Protein AF-A0A139XJH0-F1 (afdb_monomer_lite)

Organism: NCBI:txid1074872

Radius of gyration: 31.16 Å; chains: 1; bounding box: 93×57×101 Å

InterPro domains:
  IPR007226 SRS domain [PF04092] (68-219)
  IPR028352 Protozoan surface antigen, SAG1 family [PR01801] (88-103)
  IPR028352 Protozoan surface antigen, SAG1 family [PR01801] (180-198)
  IPR028352 Protozoan surface antigen, SAG1 family [PR01801] (213-229)
  IPR028352 Protozoan surface antigen, SAG1 family [PR01801] (230-249)
  IPR028352 Protozoan surface antigen, SAG1 family [PR01801] (252-259)
  IPR036755 SRS domain superfamily [G3DSA:2.60.40.1320] (57-222)
  IPR036755 SRS domain superfamily [G3DSA:2.60.40.1320] (223-259)
  IPR036755 SRS domain superfamily [SSF74877] (63-221)
  IPR036755 SRS domain superfamily [SSF74877] (224-259)

pLDDT: mean 74.7, std 23.13, range [34.69, 98.38]

Structure (mmCIF, N/CA/C/O backbone):
data_AF-A0A139XJH0-F1
#
_entry.id   AF-A0A139XJH0-F1
#
loop_
_atom_site.group_PDB
_atom_site.id
_atom_site.type_symbol
_atom_site.label_atom_id
_atom_site.label_alt_id
_atom_site.label_comp_id
_atom_site.label_asym_id
_atom_site.label_entity_id
_atom_site.label_seq_id
_atom_site.pdbx_PDB_ins_code
_atom_site.Cartn_x
_atom_site.Cartn_y
_atom_site.Cartn_z
_atom_site.occupancy
_atom_site.B_iso_or_equiv
_atom_site.auth_seq_id
_atom_site.auth_comp_id
_atom_site.auth_asym_id
_atom_site.auth_atom_id
_atom_site.pdbx_PDB_model_num
ATOM 1 N N . MET A 1 1 ? 23.464 -39.111 72.153 1.00 36.72 1 MET A N 1
ATOM 2 C CA . MET A 1 1 ? 24.826 -38.941 72.721 1.00 36.72 1 MET A CA 1
ATOM 3 C C .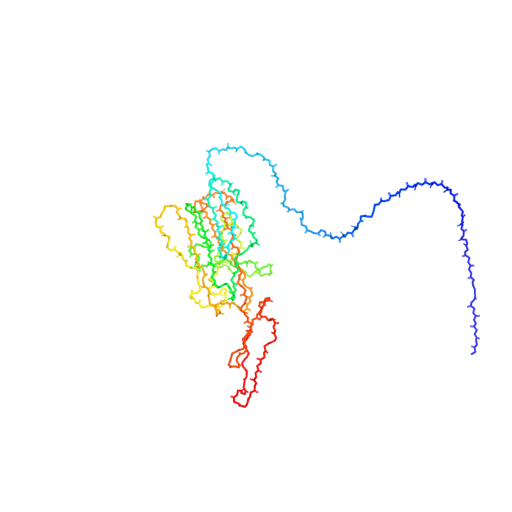 MET A 1 1 ? 25.852 -39.034 71.595 1.00 36.72 1 MET A C 1
ATOM 5 O O . MET A 1 1 ? 25.500 -39.499 70.520 1.00 36.72 1 MET A O 1
ATOM 9 N N . ALA A 1 2 ? 27.066 -38.520 71.798 1.00 37.12 2 ALA A N 1
ATOM 10 C CA . ALA A 1 2 ? 28.036 -38.258 70.728 1.00 37.12 2 ALA A CA 1
ATOM 11 C C . ALA A 1 2 ? 28.785 -39.501 70.207 1.00 37.12 2 ALA A C 1
ATOM 13 O O . ALA A 1 2 ? 29.025 -40.432 70.974 1.00 37.12 2 ALA A O 1
ATOM 14 N N . ARG A 1 3 ? 29.342 -39.408 68.985 1.00 42.09 3 ARG A N 1
ATOM 15 C CA . ARG A 1 3 ? 30.812 -39.371 68.809 1.00 42.09 3 ARG A CA 1
ATOM 16 C C . ARG A 1 3 ? 31.267 -38.899 67.422 1.00 42.09 3 ARG A C 1
ATOM 18 O O . ARG A 1 3 ? 30.561 -39.032 66.433 1.00 42.09 3 ARG A O 1
ATOM 25 N N . THR A 1 4 ? 32.469 -38.324 67.403 1.00 45.25 4 THR A N 1
ATOM 26 C CA . THR A 1 4 ? 33.116 -37.638 66.274 1.00 45.25 4 THR A CA 1
ATOM 27 C C . THR A 1 4 ? 34.427 -38.338 65.904 1.00 45.25 4 THR A C 1
ATOM 29 O O . THR A 1 4 ? 35.186 -38.694 66.803 1.00 45.25 4 THR A O 1
ATOM 32 N N . GLN A 1 5 ? 34.757 -38.419 64.613 1.00 42.12 5 GLN A N 1
ATOM 33 C CA . GLN A 1 5 ? 36.086 -38.726 64.042 1.00 42.12 5 GLN A CA 1
ATOM 34 C C . GLN A 1 5 ? 36.173 -37.915 62.718 1.00 42.12 5 GLN A C 1
ATOM 36 O O . GLN A 1 5 ? 35.196 -37.933 61.980 1.00 42.12 5 GLN A O 1
ATOM 41 N N . LYS A 1 6 ? 37.151 -37.052 62.354 1.00 39.72 6 LYS A N 1
ATOM 42 C CA . LYS A 1 6 ? 38.635 -36.983 62.516 1.00 39.72 6 LYS A CA 1
ATOM 43 C C . LYS A 1 6 ? 39.325 -38.278 62.049 1.00 39.72 6 LYS A C 1
ATOM 45 O O . LYS A 1 6 ? 38.969 -39.326 62.550 1.00 39.72 6 LYS A O 1
ATOM 50 N N . MET A 1 7 ? 40.358 -38.312 61.193 1.00 39.25 7 MET A N 1
ATOM 51 C CA . MET A 1 7 ? 41.324 -37.304 60.686 1.00 39.25 7 MET A CA 1
ATOM 52 C C . MET A 1 7 ? 41.988 -37.862 59.373 1.00 39.25 7 MET A C 1
ATOM 54 O O . MET A 1 7 ? 41.696 -38.998 59.028 1.00 39.25 7 MET A O 1
ATOM 58 N N . ARG A 1 8 ? 42.878 -37.221 58.581 1.00 36.62 8 ARG A N 1
ATOM 59 C CA . ARG A 1 8 ? 43.715 -36.009 58.768 1.00 36.62 8 ARG A CA 1
ATOM 60 C C . ARG A 1 8 ? 43.920 -35.152 57.484 1.00 36.62 8 ARG A C 1
ATOM 62 O O . ARG A 1 8 ? 43.042 -34.359 57.173 1.00 36.62 8 ARG A O 1
ATOM 69 N N . ARG A 1 9 ? 45.099 -35.217 56.838 1.00 49.12 9 ARG A N 1
ATOM 70 C CA . ARG A 1 9 ? 45.621 -34.492 55.644 1.00 49.12 9 ARG A CA 1
ATOM 71 C C . ARG A 1 9 ? 46.927 -35.172 55.182 1.00 49.12 9 ARG A C 1
ATOM 73 O O . ARG A 1 9 ? 47.551 -35.798 56.033 1.00 49.12 9 ARG A O 1
ATOM 80 N N . LEU A 1 10 ? 47.384 -34.905 53.950 1.00 43.38 10 LEU A N 1
ATOM 81 C CA . LEU A 1 10 ? 48.784 -34.763 53.458 1.00 43.38 10 LEU A CA 1
ATOM 82 C C . LEU A 1 10 ? 48.700 -34.327 51.967 1.00 43.38 10 LEU A C 1
ATOM 84 O O . LEU A 1 10 ? 47.771 -34.765 51.302 1.00 43.38 10 LEU A O 1
ATOM 88 N N . GLY A 1 11 ? 49.553 -33.483 51.365 1.00 37.94 11 GLY A N 1
ATOM 89 C CA . GLY A 1 11 ? 50.669 -32.646 51.845 1.00 37.94 11 GLY A CA 1
ATOM 90 C C . GLY A 1 11 ? 51.475 -32.044 50.659 1.00 37.94 11 GLY A C 1
ATOM 91 O O . GLY A 1 11 ? 51.463 -32.630 49.586 1.00 37.94 11 GLY A O 1
ATOM 92 N N . GLY A 1 12 ? 52.186 -30.915 50.856 1.00 36.03 12 GLY A N 1
ATOM 93 C CA . GLY A 1 12 ? 53.097 -30.275 49.864 1.00 36.03 12 GLY A CA 1
ATOM 94 C C . GLY A 1 12 ? 52.393 -29.357 48.842 1.00 36.03 12 GLY A C 1
ATOM 95 O O . GLY A 1 12 ? 51.498 -29.813 48.149 1.00 36.03 12 GLY A O 1
ATOM 96 N N . TRP A 1 13 ? 52.628 -28.043 48.690 1.00 46.19 13 TRP A N 1
ATOM 97 C CA . TRP A 1 13 ? 53.732 -27.106 48.995 1.00 46.19 13 TRP A CA 1
ATOM 98 C C . TRP A 1 13 ? 55.002 -27.254 48.144 1.00 46.19 13 TRP A C 1
ATOM 100 O O . TRP A 1 13 ? 55.857 -28.068 48.465 1.00 46.19 13 TRP A O 1
ATOM 110 N N . PHE A 1 14 ? 55.189 -26.319 47.201 1.00 40.16 14 PHE A N 1
ATOM 111 C CA . PHE A 1 14 ? 56.476 -25.662 46.925 1.00 40.16 14 PHE A CA 1
ATOM 112 C C . PHE A 1 14 ? 56.258 -24.159 46.638 1.00 40.16 14 PHE A C 1
ATOM 114 O O . PHE A 1 14 ? 55.208 -23.748 46.150 1.00 40.16 14 PHE A O 1
ATOM 121 N N . ARG A 1 15 ? 57.239 -23.332 47.019 1.00 42.22 15 ARG A N 1
ATOM 122 C CA . ARG A 1 15 ? 57.295 -21.856 46.904 1.00 42.22 15 ARG A CA 1
ATOM 123 C C . ARG A 1 15 ? 58.652 -21.460 46.294 1.00 42.22 15 ARG A C 1
ATOM 125 O O . ARG A 1 15 ? 59.554 -22.292 46.308 1.00 42.22 15 ARG A O 1
ATOM 132 N N . SER A 1 16 ? 58.829 -20.158 45.992 1.00 42.41 16 SER A N 1
ATOM 133 C CA . SER A 1 16 ? 60.110 -19.462 45.680 1.00 42.41 16 SER A CA 1
ATOM 134 C C . SER A 1 16 ? 60.455 -19.441 44.172 1.00 42.41 16 SER A C 1
ATOM 136 O O . SER A 1 16 ? 60.248 -20.448 43.513 1.00 42.41 16 SER A O 1
ATOM 138 N N . ARG A 1 17 ? 60.969 -18.360 43.551 1.00 39.47 17 ARG A N 1
ATOM 139 C CA . ARG A 1 17 ? 61.400 -17.027 44.049 1.00 39.47 17 ARG A CA 1
ATOM 140 C C . ARG A 1 17 ? 61.316 -15.948 42.944 1.00 39.47 17 ARG A C 1
ATOM 142 O O . ARG A 1 17 ? 61.120 -16.257 41.778 1.00 39.47 17 ARG A O 1
ATOM 149 N N . VAL A 1 18 ? 61.491 -14.687 43.344 1.00 47.09 18 VAL A N 1
ATOM 150 C CA . VAL A 1 18 ? 61.459 -13.463 42.513 1.00 47.09 18 VAL A CA 1
ATOM 151 C C . VAL A 1 18 ? 62.725 -13.284 41.658 1.00 47.09 18 VAL A C 1
ATOM 153 O O . VAL A 1 18 ? 63.823 -13.540 42.148 1.00 47.09 18 VAL A O 1
ATOM 156 N N . SER A 1 19 ? 62.587 -12.685 40.468 1.00 44.94 19 SER A N 1
ATOM 157 C CA . SER A 1 19 ? 63.594 -11.762 39.914 1.00 44.94 19 SER A CA 1
ATOM 158 C C . SER A 1 19 ? 62.915 -10.535 39.288 1.00 44.94 19 SER A C 1
ATOM 160 O O . SER A 1 19 ? 61.746 -10.597 38.910 1.00 44.94 19 SER A O 1
ATOM 162 N N . LYS A 1 20 ? 63.623 -9.401 39.252 1.00 45.88 20 LYS A N 1
ATOM 163 C CA . LYS A 1 20 ? 63.107 -8.087 38.835 1.00 45.88 20 LYS A CA 1
ATOM 164 C C . LYS A 1 20 ? 63.376 -7.830 37.353 1.00 45.88 20 LYS A C 1
ATOM 166 O O . LYS A 1 20 ? 64.498 -8.035 36.906 1.00 45.88 20 LYS A O 1
ATOM 171 N N . LEU A 1 21 ? 62.421 -7.205 36.669 1.00 47.84 21 LEU A N 1
ATOM 172 C CA . LEU A 1 21 ? 62.688 -6.310 35.541 1.00 47.84 21 LEU A CA 1
ATOM 173 C C . LEU A 1 21 ? 61.664 -5.170 35.588 1.00 47.84 21 LEU A C 1
ATOM 175 O O . LEU A 1 21 ? 60.463 -5.412 35.665 1.00 47.84 21 LEU A O 1
ATOM 179 N N . MET A 1 22 ? 62.158 -3.932 35.640 1.00 50.16 22 MET A N 1
ATOM 180 C CA . MET A 1 22 ? 61.333 -2.725 35.601 1.00 50.16 22 MET A CA 1
ATOM 181 C C . MET A 1 22 ? 61.099 -2.350 34.142 1.00 50.16 22 MET A C 1
ATOM 183 O O . MET A 1 22 ? 62.070 -2.124 33.424 1.00 50.16 22 MET A O 1
ATOM 187 N N . THR A 1 23 ? 59.840 -2.188 33.745 1.00 51.78 23 THR A N 1
ATOM 188 C CA . THR A 1 23 ? 59.491 -1.520 32.487 1.00 51.78 23 THR A CA 1
ATOM 189 C C . THR A 1 23 ? 58.384 -0.518 32.774 1.00 51.78 23 THR A C 1
ATOM 191 O O . THR A 1 23 ? 57.285 -0.887 33.182 1.00 51.78 23 THR A O 1
ATOM 194 N N . ILE A 1 24 ? 58.704 0.765 32.617 1.00 53.91 24 ILE A N 1
ATOM 195 C CA . ILE A 1 24 ? 57.767 1.873 32.800 1.00 53.91 24 ILE A CA 1
ATOM 196 C C . ILE A 1 24 ? 57.094 2.124 31.450 1.00 53.91 24 ILE A C 1
ATOM 198 O O . ILE A 1 24 ? 57.752 2.574 30.515 1.00 53.91 24 ILE A O 1
ATOM 202 N N . CYS A 1 25 ? 55.790 1.872 31.358 1.00 44.50 25 CYS A N 1
ATOM 203 C CA . CYS A 1 25 ? 54.968 2.282 30.221 1.00 44.50 25 CYS A CA 1
ATOM 204 C C . CYS A 1 25 ? 53.803 3.130 30.736 1.00 44.50 25 CYS A C 1
ATOM 206 O O . CYS A 1 25 ? 52.909 2.630 31.416 1.00 44.50 25 CYS A O 1
ATOM 208 N N . PHE A 1 26 ? 53.840 4.428 30.436 1.00 43.78 26 PHE A N 1
ATOM 209 C CA . PHE A 1 26 ? 52.746 5.354 30.713 1.00 43.78 26 PHE A CA 1
ATOM 210 C C . PHE A 1 26 ? 51.712 5.348 29.581 1.00 43.78 26 PHE A C 1
ATOM 212 O O . PHE A 1 26 ? 52.074 5.276 28.411 1.00 43.78 26 PHE A O 1
ATOM 219 N N . SER A 1 27 ? 50.458 5.609 29.968 1.00 40.91 27 SER A N 1
ATOM 220 C CA . SER A 1 27 ? 49.340 6.120 29.151 1.00 40.91 27 SER A CA 1
ATOM 221 C C . SER A 1 27 ? 48.736 5.217 28.062 1.00 40.91 27 SER A C 1
ATOM 223 O O . SER A 1 27 ? 49.435 4.582 27.283 1.00 40.91 27 SER A O 1
ATOM 225 N N . GLY A 1 28 ? 47.396 5.221 27.991 1.00 45.16 28 GLY A N 1
ATOM 226 C CA . GLY A 1 28 ? 46.627 4.546 26.938 1.00 45.16 28 GLY A CA 1
ATOM 227 C C . GLY A 1 28 ? 45.314 3.911 27.410 1.00 45.16 28 GLY A C 1
ATOM 228 O O . GLY A 1 28 ? 45.133 2.710 27.239 1.00 45.16 28 GLY A O 1
ATOM 229 N N . VAL A 1 29 ? 44.388 4.681 28.001 1.00 54.06 29 VAL A N 1
ATOM 230 C CA . VAL A 1 29 ? 43.015 4.184 28.222 1.00 54.06 29 VAL A CA 1
ATOM 231 C C . VAL A 1 29 ? 42.229 4.333 26.920 1.00 54.06 29 VAL A C 1
ATOM 233 O O . VAL A 1 29 ? 41.744 5.417 26.608 1.00 54.06 29 VAL A O 1
ATOM 236 N N . ALA A 1 30 ? 42.097 3.239 26.174 1.00 47.50 30 ALA A N 1
ATOM 237 C CA . ALA A 1 30 ? 41.098 3.100 25.120 1.00 47.50 30 ALA A CA 1
ATOM 238 C C . ALA A 1 30 ? 39.940 2.253 25.664 1.00 47.50 30 ALA A C 1
ATOM 240 O O . ALA A 1 30 ? 40.144 1.116 26.096 1.00 47.50 30 ALA A O 1
ATOM 241 N N . LEU A 1 31 ? 38.732 2.818 25.687 1.00 50.97 31 LEU A N 1
ATOM 242 C CA . LEU A 1 31 ? 37.537 2.109 26.137 1.00 50.97 31 LEU A CA 1
ATOM 243 C C . LEU A 1 31 ? 37.152 1.030 25.118 1.00 50.97 31 LEU A C 1
ATOM 245 O O . LEU A 1 31 ? 36.881 1.326 23.957 1.00 50.97 31 LEU A O 1
ATOM 249 N N . PHE A 1 32 ? 37.094 -0.219 25.578 1.00 39.12 32 PHE A N 1
ATOM 250 C CA . PHE A 1 32 ? 36.438 -1.297 24.849 1.00 39.12 32 PHE A CA 1
ATOM 251 C C . PHE A 1 32 ? 34.921 -1.088 24.865 1.00 39.12 32 PHE A C 1
ATOM 253 O O . PHE A 1 32 ? 34.327 -0.993 25.938 1.00 39.12 32 PHE A O 1
ATOM 260 N N . SER A 1 33 ? 34.301 -1.168 23.690 1.00 45.72 33 SER A N 1
ATOM 261 C CA . SER A 1 33 ? 32.895 -1.545 23.545 1.00 45.72 33 SER A CA 1
ATOM 262 C C . SER A 1 33 ? 32.823 -2.688 22.543 1.00 45.72 33 SER A C 1
ATOM 264 O O . SER A 1 33 ? 33.060 -2.496 21.352 1.00 45.72 33 SER A O 1
ATOM 266 N N . ALA A 1 34 ? 32.551 -3.895 23.035 1.00 47.47 34 ALA A N 1
ATOM 267 C CA . ALA A 1 34 ? 32.359 -5.063 22.190 1.00 47.47 34 ALA A CA 1
ATOM 268 C C . ALA A 1 34 ? 30.914 -5.098 21.669 1.00 47.47 34 ALA A C 1
ATOM 270 O O . ALA A 1 34 ? 29.973 -5.144 22.457 1.00 47.47 34 ALA A O 1
ATOM 271 N N . GLY A 1 35 ? 30.754 -5.123 20.348 1.00 41.72 35 GLY A N 1
ATOM 272 C CA . GLY A 1 35 ? 29.511 -5.470 19.661 1.00 41.72 35 GLY A CA 1
ATOM 273 C C . GLY A 1 35 ? 29.843 -6.489 18.578 1.00 41.72 35 GLY A C 1
ATOM 274 O O . GLY A 1 35 ? 30.689 -6.222 17.728 1.00 41.72 35 GLY A O 1
ATOM 275 N N . GLN A 1 36 ? 29.265 -7.688 18.657 1.00 37.94 36 GLN A N 1
ATOM 276 C CA . GLN A 1 36 ? 29.602 -8.780 17.741 1.00 37.94 36 GLN A CA 1
ATOM 277 C C . GLN A 1 36 ? 28.929 -8.614 16.371 1.00 37.94 36 GLN A C 1
ATOM 279 O O . GLN A 1 36 ? 27.851 -8.039 16.248 1.00 37.94 36 GLN A O 1
ATOM 284 N N . ALA A 1 37 ? 29.600 -9.154 15.355 1.00 44.50 37 ALA A N 1
ATOM 285 C CA . ALA A 1 37 ? 29.178 -9.202 13.961 1.00 44.50 37 ALA A CA 1
ATOM 286 C C . ALA A 1 37 ? 27.744 -9.724 13.747 1.00 44.50 37 ALA A C 1
ATOM 288 O O . ALA A 1 37 ? 27.355 -10.685 14.401 1.00 44.50 37 ALA A O 1
ATOM 289 N N . VAL A 1 38 ? 27.042 -9.182 12.741 1.00 39.38 38 VAL A N 1
ATOM 290 C CA . VAL A 1 38 ? 26.852 -9.817 11.411 1.00 39.38 38 VAL A CA 1
ATOM 291 C C . VAL A 1 38 ? 26.491 -8.727 10.388 1.00 39.38 38 VAL A C 1
ATOM 293 O O . VAL A 1 38 ? 25.427 -8.138 10.524 1.00 39.38 38 VAL A O 1
ATOM 296 N N . ALA A 1 39 ? 27.321 -8.501 9.356 1.00 36.44 39 ALA A N 1
ATOM 297 C CA . ALA A 1 39 ? 26.918 -7.960 8.037 1.00 36.44 39 ALA A CA 1
ATOM 298 C C . ALA A 1 39 ? 28.122 -7.841 7.070 1.00 36.44 39 ALA A C 1
ATOM 300 O O . ALA A 1 39 ? 28.435 -6.756 6.590 1.00 36.44 39 ALA A O 1
ATOM 301 N N . GLU A 1 40 ? 28.821 -8.941 6.768 1.00 36.69 40 GLU A N 1
ATOM 302 C CA . GLU A 1 40 ? 29.977 -8.891 5.858 1.00 36.69 40 GLU A CA 1
ATOM 303 C C . GLU A 1 40 ? 29.912 -9.969 4.770 1.00 36.69 40 GLU A C 1
ATOM 305 O O . GLU A 1 40 ? 30.589 -10.993 4.830 1.00 36.69 40 GLU A O 1
ATOM 310 N N . LYS A 1 41 ? 29.062 -9.723 3.759 1.00 37.78 41 LYS A N 1
ATOM 311 C CA . LYS A 1 41 ? 29.305 -10.144 2.366 1.00 37.78 41 LYS A CA 1
ATOM 312 C C . LYS A 1 41 ? 28.334 -9.493 1.373 1.00 37.78 41 LYS A C 1
ATOM 314 O O . LYS A 1 41 ? 27.297 -10.063 1.060 1.00 37.78 41 LYS A O 1
ATOM 319 N N . LEU A 1 42 ? 28.708 -8.321 0.849 1.00 36.94 42 LEU A N 1
ATOM 320 C CA . LEU A 1 42 ? 28.316 -7.831 -0.487 1.00 36.94 42 LEU A CA 1
ATOM 321 C C . LEU A 1 42 ? 29.140 -6.583 -0.875 1.00 36.94 42 LEU A C 1
ATOM 323 O O . LEU A 1 42 ? 28.610 -5.489 -1.050 1.00 36.94 42 LEU A O 1
ATOM 327 N N . ARG A 1 43 ? 30.473 -6.719 -0.974 1.00 44.50 43 ARG A N 1
ATOM 328 C CA . ARG A 1 43 ? 31.327 -5.642 -1.512 1.00 44.50 43 ARG A CA 1
ATOM 329 C C . ARG A 1 43 ? 32.601 -6.141 -2.205 1.00 44.50 43 ARG A C 1
ATOM 331 O O . ARG A 1 43 ? 33.715 -5.870 -1.776 1.00 44.50 43 ARG A O 1
ATOM 338 N N . GLU A 1 44 ? 32.406 -6.826 -3.326 1.00 35.91 44 GLU A N 1
ATOM 339 C CA . GLU A 1 44 ? 33.421 -7.102 -4.352 1.00 35.91 44 GLU A CA 1
ATOM 340 C C . GLU A 1 44 ? 32.776 -6.775 -5.716 1.00 35.91 44 GLU A C 1
ATOM 342 O O . GLU A 1 44 ? 31.646 -7.185 -5.958 1.00 35.91 44 GLU A O 1
ATOM 347 N N . GLY A 1 45 ? 33.383 -6.019 -6.632 1.00 35.16 45 GLY A N 1
ATOM 348 C CA . GLY A 1 45 ? 34.628 -5.258 -6.539 1.00 35.16 45 GLY A CA 1
ATOM 349 C C . GLY A 1 45 ? 34.710 -4.199 -7.648 1.00 35.16 45 GLY A C 1
ATOM 350 O O . GLY A 1 45 ? 34.012 -4.284 -8.657 1.00 35.16 45 GLY A O 1
ATOM 351 N N . ILE A 1 46 ? 35.560 -3.187 -7.461 1.00 46.81 46 ILE A N 1
ATOM 352 C CA . ILE A 1 46 ? 35.818 -2.141 -8.462 1.00 46.81 46 ILE A CA 1
ATOM 353 C C . ILE A 1 46 ? 36.957 -2.613 -9.367 1.00 46.81 46 ILE A C 1
ATOM 355 O O . ILE A 1 46 ? 38.084 -2.738 -8.894 1.00 46.81 46 ILE A O 1
ATOM 359 N N . LEU A 1 47 ? 36.694 -2.830 -10.661 1.00 39.25 47 LEU A N 1
ATOM 360 C CA . LEU A 1 47 ? 37.749 -2.923 -11.677 1.00 39.25 47 LEU A CA 1
ATOM 361 C C . LEU A 1 47 ? 37.223 -2.625 -13.094 1.00 39.25 47 LEU A C 1
ATOM 363 O O . LEU A 1 47 ? 36.443 -3.380 -13.665 1.00 39.25 47 LEU A O 1
ATOM 367 N N . ASN A 1 48 ? 37.681 -1.489 -13.622 1.00 44.19 48 ASN A N 1
ATOM 368 C CA . ASN A 1 48 ? 37.653 -0.988 -15.003 1.00 44.19 48 ASN A CA 1
ATOM 369 C C . ASN A 1 48 ? 36.968 -1.855 -16.082 1.00 44.19 48 ASN A C 1
ATOM 371 O O . ASN A 1 48 ? 37.531 -2.848 -16.546 1.00 44.19 48 ASN A O 1
ATOM 375 N N . ARG A 1 49 ? 35.849 -1.360 -16.631 1.00 37.41 49 ARG A N 1
ATOM 376 C CA . ARG A 1 49 ? 35.315 -1.794 -17.933 1.00 37.41 49 ARG A CA 1
ATOM 377 C C . ARG A 1 49 ? 35.490 -0.681 -18.968 1.00 37.41 49 ARG A C 1
ATOM 379 O O . ARG A 1 49 ? 35.189 0.475 -18.688 1.00 37.41 49 ARG A O 1
ATOM 386 N N . ARG A 1 50 ? 35.995 -1.036 -20.156 1.00 35.34 50 ARG A N 1
ATOM 387 C CA . ARG A 1 50 ? 36.136 -0.116 -21.298 1.00 35.34 50 ARG A CA 1
ATOM 388 C C . ARG A 1 50 ? 34.781 0.454 -21.724 1.00 35.34 50 ARG A C 1
ATOM 390 O O . ARG A 1 50 ? 33.777 -0.254 -21.676 1.00 35.34 50 ARG A O 1
ATOM 397 N N . LEU A 1 51 ? 34.813 1.690 -22.220 1.00 42.19 51 LEU A N 1
ATOM 398 C CA . LEU A 1 51 ? 33.763 2.259 -23.060 1.00 42.19 51 LEU A CA 1
ATOM 3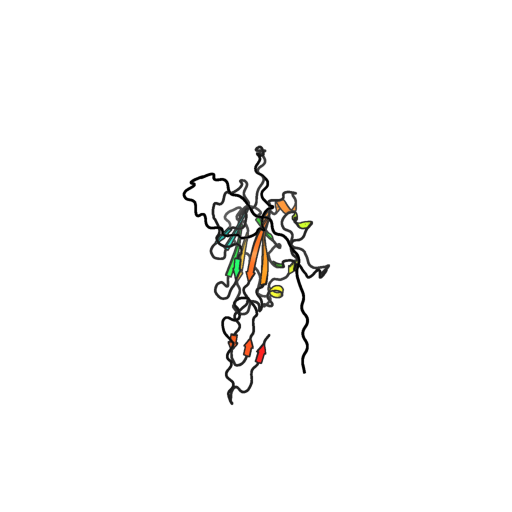99 C C . LEU A 1 51 ? 33.610 1.394 -24.320 1.00 42.19 51 LEU A C 1
ATOM 401 O O . LEU A 1 51 ? 34.521 1.332 -25.140 1.00 42.19 51 LEU A O 1
ATOM 405 N N . GLU A 1 52 ? 32.463 0.735 -24.445 1.00 34.69 52 GLU A N 1
ATOM 406 C CA . GLU A 1 52 ? 31.930 0.251 -25.718 1.00 34.69 52 GLU A CA 1
ATOM 407 C C . GLU A 1 52 ? 30.865 1.268 -26.142 1.00 34.69 52 GLU A C 1
ATOM 409 O O . GLU A 1 52 ? 29.919 1.523 -25.390 1.00 34.69 52 GLU A O 1
ATOM 414 N N . GLU A 1 53 ? 31.028 1.887 -27.312 1.00 38.53 53 GLU A N 1
ATOM 415 C CA . GLU A 1 53 ? 30.096 2.892 -27.834 1.00 38.53 53 GLU A CA 1
ATOM 416 C C . GLU A 1 53 ? 28.798 2.231 -28.323 1.00 38.53 53 GLU A C 1
ATOM 418 O O . GLU A 1 53 ? 28.604 1.926 -29.497 1.00 38.53 53 GLU A O 1
ATOM 423 N N . GLY A 1 54 ? 27.893 2.006 -27.376 1.00 38.72 54 GLY A N 1
ATOM 424 C CA . GLY A 1 54 ? 26.546 1.493 -27.594 1.00 38.72 54 GLY A CA 1
ATOM 425 C C . GLY A 1 54 ? 25.711 1.777 -26.354 1.00 38.72 54 GLY A C 1
ATOM 426 O O . GLY A 1 54 ? 25.596 0.917 -25.482 1.00 38.72 54 GLY A O 1
ATOM 427 N N . GLY A 1 55 ? 25.203 3.013 -26.254 1.00 48.19 55 GLY A N 1
ATOM 428 C CA . GLY A 1 55 ? 24.595 3.584 -25.046 1.00 48.19 55 GLY A CA 1
ATOM 429 C C . GLY A 1 55 ? 23.561 2.663 -24.401 1.00 48.19 55 GLY A C 1
ATOM 430 O O . GLY A 1 55 ? 22.410 2.602 -24.829 1.00 48.19 55 GLY A O 1
ATOM 431 N N . THR A 1 56 ? 23.986 1.934 -23.371 1.00 60.53 56 THR A N 1
ATOM 432 C CA . THR A 1 56 ? 23.126 1.013 -22.630 1.00 60.53 56 THR A CA 1
ATOM 433 C C . THR A 1 56 ? 22.369 1.827 -21.593 1.00 60.53 56 THR A C 1
ATOM 435 O O . THR A 1 56 ? 22.982 2.369 -20.677 1.00 60.53 56 THR A O 1
ATOM 438 N N . LEU A 1 57 ? 21.049 1.936 -21.756 1.00 69.19 57 LEU A N 1
ATOM 439 C CA . LEU A 1 57 ? 20.193 2.587 -20.769 1.00 69.19 57 LEU A CA 1
ATOM 440 C C . LEU A 1 57 ? 20.260 1.818 -19.443 1.00 69.19 57 LEU A C 1
ATOM 442 O O . LEU A 1 57 ? 20.168 0.592 -19.428 1.00 69.19 57 LEU A O 1
ATOM 446 N N . THR A 1 58 ? 20.395 2.543 -18.339 1.00 77.00 58 THR A N 1
ATOM 447 C CA . THR A 1 58 ? 20.389 2.003 -16.975 1.00 77.00 58 THR A CA 1
ATOM 448 C C . THR A 1 58 ? 19.291 2.663 -16.159 1.00 77.00 58 THR A C 1
ATOM 450 O O . THR A 1 58 ? 19.077 3.874 -16.273 1.00 77.00 58 THR A O 1
ATOM 453 N N . MET A 1 59 ? 18.605 1.875 -15.336 1.00 84.25 59 MET A N 1
ATOM 454 C CA . MET A 1 59 ? 17.599 2.365 -14.401 1.00 84.25 59 MET A CA 1
ATOM 455 C C . MET A 1 59 ? 18.256 2.792 -13.083 1.00 84.25 59 MET A C 1
ATOM 457 O O . MET A 1 59 ? 19.143 2.100 -12.582 1.00 84.25 59 MET A O 1
ATOM 461 N N . SER A 1 60 ? 17.821 3.917 -12.514 1.00 84.75 60 SER A N 1
ATOM 462 C CA . SER A 1 60 ? 18.264 4.362 -11.190 1.00 84.75 60 SER A CA 1
ATOM 463 C C . SER A 1 60 ? 17.667 3.518 -10.059 1.00 84.75 60 SER A C 1
ATOM 465 O O . SER A 1 60 ? 16.596 2.923 -10.198 1.00 84.75 60 SER A O 1
ATOM 467 N N . GLU A 1 61 ? 18.315 3.550 -8.895 1.00 86.44 61 GLU A N 1
ATOM 468 C CA . GLU A 1 61 ? 17.655 3.218 -7.628 1.00 86.44 61 GLU A CA 1
ATOM 469 C C . GLU A 1 61 ? 16.528 4.229 -7.327 1.00 86.44 61 GLU A C 1
ATOM 471 O O . GLU A 1 61 ? 16.595 5.377 -7.795 1.00 86.44 61 GLU A O 1
ATOM 476 N N . PRO A 1 62 ? 15.483 3.830 -6.574 1.00 90.31 62 PRO A N 1
ATOM 477 C CA . PRO A 1 62 ? 14.363 4.708 -6.255 1.00 90.31 62 PRO A CA 1
ATOM 478 C C . PRO A 1 62 ? 14.815 5.886 -5.392 1.00 90.31 62 PRO A C 1
ATOM 480 O O . PRO A 1 62 ? 15.442 5.708 -4.350 1.00 90.31 62 PRO A O 1
ATOM 483 N N . GLN A 1 63 ? 14.472 7.095 -5.823 1.00 93.12 63 GLN A N 1
ATOM 484 C CA . GLN A 1 63 ? 14.687 8.320 -5.059 1.00 93.12 63 GLN A CA 1
ATOM 485 C C . GLN A 1 63 ? 13.375 8.699 -4.377 1.00 93.12 63 GLN A C 1
ATOM 487 O O . GLN A 1 63 ? 12.380 8.902 -5.071 1.00 93.12 63 GLN A O 1
ATOM 492 N N . PHE A 1 64 ? 13.358 8.785 -3.045 1.00 93.00 64 PHE A N 1
ATOM 493 C CA . PHE A 1 64 ? 12.165 9.178 -2.291 1.00 93.00 64 PHE A CA 1
ATOM 494 C C . PHE A 1 64 ? 12.274 10.631 -1.824 1.00 93.00 64 PHE A C 1
ATOM 496 O O . PHE A 1 64 ? 13.260 10.999 -1.178 1.00 93.00 64 PHE A O 1
ATOM 503 N N . ASP A 1 65 ? 11.244 11.427 -2.102 1.00 92.75 65 ASP A N 1
ATOM 504 C CA . ASP A 1 65 ? 11.049 12.769 -1.548 1.00 92.75 65 ASP A CA 1
ATOM 505 C C . ASP A 1 65 ? 9.554 13.027 -1.314 1.00 92.75 65 ASP A C 1
ATOM 507 O O . ASP A 1 65 ? 8.744 12.788 -2.202 1.00 92.75 65 ASP A O 1
ATOM 511 N N . ASN A 1 66 ? 9.178 13.492 -0.119 1.00 90.31 66 ASN A N 1
ATOM 512 C CA . ASN A 1 66 ? 7.822 13.963 0.222 1.00 90.31 66 ASN A CA 1
ATOM 513 C C . ASN A 1 66 ? 6.637 13.102 -0.295 1.00 90.31 66 ASN A C 1
ATOM 515 O O . ASN A 1 66 ? 5.641 13.632 -0.782 1.00 90.31 66 ASN A O 1
ATOM 519 N N . GLY A 1 67 ? 6.727 11.770 -0.189 1.00 93.38 67 GLY A N 1
ATOM 520 C CA . GLY A 1 67 ? 5.672 10.846 -0.645 1.00 93.38 67 GLY A CA 1
ATOM 521 C C . GLY A 1 67 ? 5.697 10.520 -2.147 1.00 93.38 67 GLY A C 1
ATOM 522 O O . GLY A 1 67 ? 4.817 9.813 -2.637 1.00 93.38 67 GLY A O 1
ATOM 523 N N . VAL A 1 68 ? 6.711 10.981 -2.877 1.00 95.69 68 VAL A N 1
ATOM 524 C CA . VAL A 1 68 ? 6.991 10.646 -4.279 1.00 95.69 68 VAL A CA 1
ATOM 525 C C . VAL A 1 68 ? 8.192 9.703 -4.346 1.00 95.69 68 VAL A C 1
ATOM 527 O O . VAL A 1 68 ? 9.199 9.926 -3.674 1.00 95.69 68 VAL A O 1
ATOM 530 N N . ALA A 1 69 ? 8.099 8.654 -5.164 1.00 96.19 69 ALA A N 1
ATOM 531 C CA . ALA A 1 69 ? 9.214 7.780 -5.516 1.00 96.19 69 ALA A CA 1
ATOM 532 C C . ALA A 1 69 ? 9.526 7.901 -7.012 1.00 96.19 69 ALA A C 1
ATOM 534 O O . ALA A 1 69 ? 8.699 7.541 -7.854 1.00 96.19 69 ALA A O 1
ATOM 535 N N . THR A 1 70 ? 10.730 8.364 -7.345 1.00 94.38 70 THR A N 1
ATOM 536 C CA . THR A 1 70 ? 11.175 8.561 -8.730 1.00 94.38 70 THR A CA 1
ATOM 537 C C . THR A 1 70 ? 12.223 7.524 -9.129 1.00 94.38 70 THR A C 1
ATOM 539 O O . THR A 1 70 ? 13.248 7.355 -8.467 1.00 94.38 70 THR A O 1
ATOM 542 N N . CYS A 1 71 ? 11.977 6.860 -10.256 1.00 91.88 71 CYS A N 1
ATOM 543 C CA . CYS A 1 71 ? 12.874 5.925 -10.925 1.00 91.88 71 CYS A CA 1
ATOM 544 C C . CYS A 1 71 ? 13.195 6.465 -12.325 1.00 91.88 71 CYS A C 1
ATOM 546 O O . CYS A 1 71 ? 12.281 6.647 -13.131 1.00 91.88 71 CYS A O 1
ATOM 548 N N . SER A 1 72 ? 14.468 6.689 -12.648 1.00 89.94 72 SER A N 1
ATOM 549 C CA . SER A 1 72 ? 14.879 7.327 -13.907 1.00 89.94 72 SER A CA 1
ATOM 550 C C . SER A 1 72 ? 15.663 6.381 -14.810 1.00 89.94 72 SER A C 1
ATOM 552 O O . SER A 1 72 ? 16.652 5.787 -14.384 1.00 89.94 72 SER A O 1
ATOM 554 N N . LEU A 1 73 ? 15.260 6.289 -16.079 1.00 86.56 73 LEU A N 1
ATOM 555 C CA . LEU A 1 73 ? 15.965 5.544 -17.122 1.00 86.56 73 LEU A CA 1
ATOM 556 C C . LEU A 1 73 ? 16.860 6.495 -17.930 1.00 86.56 73 LEU A C 1
ATOM 558 O O . LEU A 1 73 ? 16.363 7.430 -18.555 1.00 86.56 73 LEU A O 1
ATOM 562 N N . SER A 1 74 ? 18.178 6.274 -17.927 1.00 79.88 74 SER A N 1
ATOM 563 C CA . SER A 1 74 ? 19.140 7.180 -18.583 1.00 79.88 74 SER A CA 1
ATOM 564 C C . SER A 1 74 ? 20.332 6.450 -19.213 1.00 79.88 74 SER A C 1
ATOM 566 O O . SER A 1 74 ? 20.684 5.346 -18.809 1.00 79.88 74 SER A O 1
ATOM 568 N N . ALA A 1 75 ? 20.942 7.058 -20.240 1.00 65.94 75 ALA A N 1
ATOM 569 C CA . ALA A 1 75 ? 22.060 6.482 -21.007 1.00 65.94 75 ALA A CA 1
ATOM 570 C C . ALA A 1 75 ? 23.441 6.632 -20.339 1.00 65.94 75 ALA A C 1
ATOM 572 O O . ALA A 1 75 ? 24.429 6.084 -20.826 1.00 65.94 75 ALA A O 1
ATOM 573 N N . ALA A 1 76 ? 23.512 7.386 -19.244 1.00 56.03 76 ALA A N 1
ATOM 574 C CA . ALA A 1 76 ? 24.677 7.498 -18.383 1.00 56.03 76 ALA A CA 1
ATOM 575 C C . ALA A 1 76 ? 24.281 7.027 -16.983 1.00 56.03 76 ALA A C 1
ATOM 577 O O . ALA A 1 76 ? 23.154 7.264 -16.557 1.00 56.03 76 ALA A O 1
ATOM 578 N N . ALA A 1 77 ? 25.208 6.407 -16.253 1.00 47.69 77 ALA A N 1
ATOM 579 C CA . ALA A 1 77 ? 24.995 6.103 -14.845 1.00 47.69 77 ALA A CA 1
ATOM 580 C C . ALA A 1 77 ? 24.871 7.422 -14.067 1.00 47.69 77 ALA A C 1
ATOM 582 O O . ALA A 1 77 ? 25.873 8.081 -13.786 1.00 47.69 77 ALA A O 1
ATOM 583 N N . ALA A 1 78 ? 23.637 7.828 -13.766 1.00 46.56 78 ALA A N 1
ATOM 584 C CA . ALA A 1 78 ? 23.368 9.029 -12.997 1.00 46.56 78 ALA A CA 1
ATOM 585 C C . ALA A 1 78 ? 23.891 8.845 -11.567 1.00 46.56 78 ALA A C 1
ATOM 587 O O . ALA A 1 78 ? 23.302 8.121 -10.764 1.00 46.56 78 ALA A O 1
ATOM 588 N N . THR A 1 79 ? 24.991 9.522 -11.240 1.00 43.59 79 THR A N 1
ATOM 589 C CA . THR A 1 79 ? 25.422 9.739 -9.856 1.00 43.59 79 THR A CA 1
ATOM 590 C C . THR A 1 79 ? 24.490 10.765 -9.215 1.00 43.59 79 THR A C 1
ATOM 592 O O . THR A 1 79 ? 24.845 11.932 -9.050 1.00 43.59 79 THR A O 1
ATOM 595 N N . SER A 1 80 ? 23.263 10.342 -8.913 1.00 47.94 80 SER A N 1
ATOM 596 C CA . SER A 1 80 ? 22.338 11.119 -8.095 1.00 47.94 80 SER A CA 1
ATOM 597 C C . SER A 1 80 ? 22.840 11.101 -6.656 1.00 47.94 80 SER A C 1
ATOM 599 O O . SER A 1 80 ? 22.544 10.180 -5.904 1.00 47.94 80 SER A O 1
ATOM 601 N N . ASP A 1 81 ? 23.580 12.140 -6.273 1.00 41.09 81 ASP A N 1
ATOM 602 C CA . ASP A 1 81 ? 24.084 12.386 -4.909 1.00 41.09 81 ASP A CA 1
ATOM 603 C C . ASP A 1 81 ? 22.954 12.807 -3.930 1.00 41.09 81 ASP A C 1
ATOM 605 O O . ASP A 1 81 ? 23.152 13.549 -2.967 1.00 41.09 81 ASP A O 1
ATOM 609 N N . VAL A 1 82 ? 21.724 12.354 -4.195 1.00 48.09 82 VAL A N 1
ATOM 610 C CA . VAL A 1 82 ? 20.553 12.568 -3.348 1.00 48.09 82 VAL A CA 1
ATOM 611 C C . VAL A 1 82 ? 20.487 11.400 -2.373 1.00 48.09 82 VAL A C 1
ATOM 613 O O . VAL A 1 82 ? 19.885 10.362 -2.636 1.00 48.09 82 VAL A O 1
ATOM 616 N N . GLN A 1 83 ? 21.127 11.580 -1.220 1.00 45.38 83 GLN A N 1
ATOM 617 C CA . GLN A 1 83 ? 21.002 10.681 -0.076 1.00 45.38 83 GLN A CA 1
ATOM 618 C C . GLN A 1 83 ? 19.554 10.730 0.447 1.00 45.38 83 GLN A C 1
ATOM 620 O O . GLN A 1 83 ? 19.246 11.469 1.384 1.00 45.38 83 GLN A O 1
ATOM 625 N N . SER A 1 84 ? 18.647 9.973 -0.174 1.00 56.16 84 SER A N 1
ATOM 626 C CA . SER A 1 84 ? 17.259 9.892 0.279 1.00 56.16 84 SER A CA 1
ATOM 627 C C . SER A 1 84 ? 17.214 9.299 1.689 1.00 56.16 84 SER A C 1
ATOM 629 O O . SER A 1 84 ? 17.770 8.234 1.959 1.00 56.16 84 SER A O 1
ATOM 631 N N . ALA A 1 85 ? 16.574 10.018 2.612 1.00 64.88 85 ALA A N 1
ATOM 632 C CA . ALA A 1 85 ? 16.463 9.604 4.010 1.00 64.88 85 ALA A CA 1
ATOM 633 C C . ALA A 1 85 ? 15.418 8.491 4.225 1.00 64.88 85 ALA A C 1
ATOM 635 O O . ALA A 1 85 ? 15.397 7.868 5.287 1.00 64.88 85 ALA A O 1
ATOM 636 N N . ALA A 1 86 ? 14.555 8.245 3.235 1.00 78.94 86 ALA A N 1
ATOM 637 C CA . ALA A 1 86 ? 13.540 7.200 3.253 1.00 78.94 86 ALA A CA 1
ATOM 638 C C . ALA A 1 86 ? 13.933 6.042 2.323 1.00 78.94 86 ALA A C 1
ATOM 640 O O . ALA A 1 86 ? 14.548 6.244 1.283 1.00 78.94 86 ALA A O 1
ATOM 641 N N . ALA A 1 87 ? 13.551 4.819 2.698 1.00 89.38 87 ALA A N 1
ATOM 642 C CA . ALA A 1 87 ? 13.804 3.598 1.920 1.00 89.38 87 ALA A CA 1
ATOM 643 C C . ALA A 1 87 ? 12.528 3.002 1.285 1.00 89.38 87 ALA A C 1
ATOM 645 O O . ALA A 1 87 ? 12.571 1.929 0.680 1.00 89.38 87 ALA A O 1
ATOM 646 N N . ALA A 1 88 ? 11.383 3.660 1.478 1.00 93.94 88 ALA A N 1
ATOM 647 C CA . ALA A 1 88 ? 10.064 3.224 1.037 1.00 93.94 88 ALA A CA 1
ATOM 648 C C . ALA A 1 88 ? 9.114 4.427 0.937 1.00 93.94 88 ALA A C 1
ATOM 650 O O . ALA A 1 88 ? 9.318 5.443 1.605 1.00 93.94 88 ALA A O 1
ATOM 651 N N . LEU A 1 89 ? 8.038 4.273 0.165 1.00 97.25 89 LEU A N 1
ATOM 652 C CA . LEU A 1 89 ? 6.840 5.097 0.325 1.00 97.25 89 LEU A CA 1
ATOM 653 C C . LEU A 1 89 ? 6.063 4.619 1.554 1.00 97.25 89 LEU A C 1
ATOM 655 O O . LEU A 1 89 ? 5.893 3.412 1.727 1.00 97.25 89 LEU A O 1
ATOM 659 N N . THR A 1 90 ? 5.541 5.545 2.357 1.00 97.19 90 THR A N 1
ATOM 660 C CA . THR A 1 90 ? 4.689 5.220 3.509 1.00 97.19 90 THR A CA 1
ATOM 661 C C . THR A 1 90 ? 3.339 5.904 3.370 1.00 97.19 90 THR A C 1
ATOM 663 O O . THR A 1 90 ? 3.270 7.123 3.253 1.00 97.19 90 THR A O 1
ATOM 666 N N . LEU A 1 91 ? 2.274 5.109 3.411 1.00 98.31 91 LEU A N 1
ATOM 667 C CA . LEU A 1 91 ? 0.895 5.558 3.554 1.00 98.31 91 LEU A CA 1
ATOM 668 C C . LEU A 1 91 ? 0.469 5.366 5.011 1.00 98.31 91 LEU A C 1
ATOM 670 O O . LEU A 1 91 ? 0.676 4.296 5.581 1.00 98.31 91 LEU A O 1
ATOM 674 N N . SER A 1 92 ? -0.123 6.388 5.615 1.00 97.50 92 SER A N 1
ATOM 675 C CA . SER A 1 92 ? -0.612 6.368 6.999 1.00 97.50 92 SER A CA 1
ATOM 676 C C . SER A 1 92 ? -1.781 7.342 7.160 1.00 97.50 92 SER A C 1
ATOM 678 O O . SER A 1 92 ? -2.167 8.016 6.204 1.00 97.50 92 SER A O 1
ATOM 680 N N . LYS A 1 93 ? -2.332 7.465 8.374 1.00 95.94 93 LYS A N 1
ATOM 681 C CA . LYS A 1 93 ? -3.361 8.474 8.677 1.00 95.94 93 LYS A CA 1
ATOM 682 C C . LYS A 1 93 ? -2.907 9.908 8.353 1.00 95.94 93 LYS A C 1
ATOM 684 O O . LYS A 1 93 ? -3.712 10.700 7.877 1.00 95.94 93 LYS A O 1
ATOM 689 N N . ASP A 1 94 ? -1.626 10.214 8.558 1.00 95.75 94 ASP A N 1
ATOM 690 C CA . ASP A 1 94 ? -1.064 11.550 8.323 1.00 95.75 94 ASP A CA 1
ATOM 691 C C . ASP A 1 94 ? -0.608 11.764 6.864 1.00 95.75 94 ASP A C 1
ATOM 693 O O . ASP A 1 94 ? -0.394 12.897 6.436 1.00 95.75 94 ASP A O 1
ATOM 697 N N . MET A 1 95 ? -0.463 10.685 6.083 1.00 96.88 95 MET A N 1
ATOM 698 C CA . MET A 1 95 ? -0.032 10.717 4.682 1.00 96.88 95 MET A CA 1
ATOM 699 C C . MET A 1 95 ? -0.843 9.715 3.855 1.00 96.88 95 MET A C 1
ATOM 701 O O . MET A 1 95 ? -0.441 8.574 3.648 1.00 96.88 95 MET A O 1
ATOM 705 N N . LEU A 1 96 ? -2.009 10.151 3.376 1.00 98.12 96 LEU A N 1
ATOM 706 C CA . LEU A 1 96 ? -2.963 9.309 2.643 1.00 98.12 96 LEU A CA 1
ATOM 707 C C . LEU A 1 96 ? -2.749 9.278 1.118 1.00 98.12 96 LEU A C 1
ATOM 709 O O . LEU A 1 96 ? -3.513 8.622 0.415 1.00 98.12 96 LEU A O 1
ATOM 713 N N . SER A 1 97 ? -1.745 9.974 0.577 1.00 98.06 97 SER A N 1
ATOM 714 C CA . SER A 1 97 ? -1.482 10.007 -0.868 1.00 98.06 97 SER A CA 1
ATOM 715 C C . SER A 1 97 ? 0.008 9.917 -1.173 1.00 98.06 97 SER A C 1
ATOM 717 O O . SER A 1 97 ? 0.806 10.594 -0.530 1.00 98.06 97 SER A O 1
ATOM 719 N N . VAL A 1 98 ? 0.362 9.108 -2.173 1.00 98.12 98 VAL A N 1
ATOM 720 C CA . VAL A 1 98 ? 1.740 8.900 -2.651 1.00 98.12 98 VAL A CA 1
ATOM 721 C C . VAL A 1 98 ? 1.790 8.793 -4.176 1.00 98.12 98 VAL A C 1
ATOM 723 O O . VAL A 1 98 ? 0.778 8.504 -4.824 1.00 98.12 98 VAL A O 1
ATOM 726 N N . GLU A 1 99 ? 2.974 8.991 -4.754 1.00 97.62 99 GLU A N 1
ATOM 727 C CA . GLU A 1 99 ? 3.188 8.955 -6.205 1.00 97.62 99 GLU A CA 1
ATOM 728 C C . GLU A 1 99 ? 4.390 8.096 -6.614 1.00 97.62 99 GLU A C 1
ATOM 730 O O . GLU A 1 99 ? 5.412 8.045 -5.932 1.00 97.62 99 GLU A O 1
ATOM 735 N N . LEU A 1 100 ? 4.267 7.447 -7.771 1.00 96.69 100 LEU A N 1
ATOM 736 C CA . LEU A 1 100 ? 5.337 6.739 -8.467 1.00 96.69 100 LEU A CA 1
ATOM 737 C C . LEU A 1 100 ? 5.615 7.451 -9.792 1.00 96.69 100 LEU A C 1
ATOM 739 O O . LEU A 1 100 ? 4.709 7.604 -10.614 1.00 96.69 100 LEU A O 1
ATOM 743 N N . GLN A 1 101 ? 6.869 7.824 -10.028 1.00 94.81 101 GLN A N 1
ATOM 744 C CA . GLN A 1 101 ? 7.318 8.461 -11.262 1.00 94.81 101 GLN A CA 1
ATOM 745 C C . GLN A 1 101 ? 8.357 7.583 -11.973 1.00 94.81 101 GLN A C 1
ATOM 747 O O . GLN A 1 101 ? 9.502 7.464 -11.540 1.00 94.81 101 GLN A O 1
ATOM 752 N N . CYS A 1 102 ? 7.960 6.993 -13.097 1.00 92.31 102 CYS A N 1
ATOM 753 C CA . CYS A 1 102 ? 8.823 6.251 -14.010 1.00 92.31 102 CYS A CA 1
ATOM 754 C C . CYS A 1 102 ? 9.329 7.199 -15.108 1.00 92.31 102 CYS A C 1
ATOM 756 O O . CYS A 1 102 ? 8.707 7.322 -16.159 1.00 92.31 102 CYS A O 1
ATOM 758 N N . SER A 1 103 ? 10.443 7.892 -14.872 1.00 89.81 103 SER A N 1
ATOM 759 C CA . SER A 1 103 ? 11.002 8.910 -15.776 1.00 89.81 103 SER A CA 1
ATOM 760 C C . SER A 1 103 ? 11.852 8.316 -16.906 1.00 89.81 103 SER A C 1
ATOM 762 O O . SER A 1 103 ? 12.571 7.333 -16.707 1.00 89.81 103 SER A O 1
ATOM 764 N N . GLY A 1 104 ? 11.832 8.965 -18.074 1.00 84.00 104 GLY A N 1
ATOM 765 C CA . GLY A 1 104 ? 12.606 8.591 -19.265 1.00 84.00 104 GLY A CA 1
ATOM 766 C C . GLY A 1 104 ? 11.805 7.812 -20.316 1.00 84.00 104 GLY A C 1
ATOM 767 O O . GLY A 1 104 ? 10.815 7.143 -20.008 1.00 84.00 104 GLY A O 1
ATOM 768 N N . ALA A 1 105 ? 12.257 7.895 -21.571 1.00 8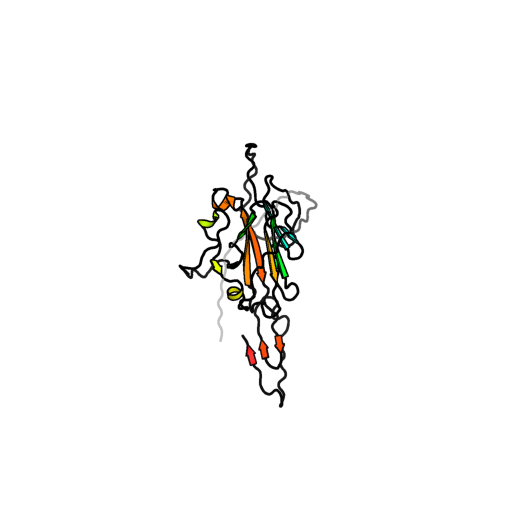2.12 105 ALA A N 1
ATOM 769 C CA . ALA A 1 105 ? 11.583 7.302 -22.723 1.00 82.12 105 ALA A CA 1
ATOM 770 C C . ALA A 1 105 ? 11.358 5.789 -22.546 1.00 82.12 105 ALA A C 1
ATOM 772 O O . ALA A 1 105 ? 12.277 5.051 -22.187 1.00 82.12 105 ALA A O 1
ATOM 773 N N . LYS A 1 106 ? 10.137 5.321 -22.839 1.00 80.81 106 LYS A N 1
ATOM 774 C CA . LYS A 1 106 ? 9.702 3.916 -22.682 1.00 80.81 106 LYS A CA 1
ATOM 775 C C . LYS A 1 106 ? 9.850 3.331 -21.265 1.00 80.81 106 LYS A C 1
ATOM 777 O O . LYS A 1 106 ? 9.948 2.112 -21.112 1.00 80.81 106 LYS A O 1
ATOM 782 N N . ASN A 1 107 ? 9.888 4.160 -20.223 1.00 86.56 107 ASN A N 1
ATOM 783 C CA . ASN A 1 107 ? 9.848 3.670 -18.848 1.00 86.56 107 ASN A CA 1
ATOM 784 C C . ASN A 1 107 ? 8.390 3.381 -18.435 1.00 86.56 107 ASN A C 1
ATOM 786 O O . ASN A 1 107 ? 7.537 4.270 -18.493 1.00 86.56 107 ASN A O 1
ATOM 790 N N . ILE A 1 108 ? 8.100 2.135 -18.056 1.00 87.81 108 ILE A N 1
ATOM 791 C CA . ILE A 1 108 ? 6.751 1.628 -17.758 1.00 87.81 108 ILE A CA 1
ATOM 792 C C . ILE A 1 108 ? 6.658 1.089 -16.330 1.00 87.81 108 ILE A C 1
ATOM 794 O O . ILE A 1 108 ? 7.638 0.580 -15.787 1.00 87.81 108 ILE A O 1
ATOM 798 N N . ALA A 1 109 ? 5.473 1.169 -15.725 1.00 92.06 109 ALA A N 1
ATOM 799 C CA . ALA A 1 109 ? 5.245 0.658 -14.376 1.00 92.06 109 ALA A CA 1
ATOM 800 C C . ALA A 1 109 ? 5.168 -0.884 -14.293 1.00 92.06 109 ALA A C 1
ATOM 802 O O . ALA A 1 109 ? 4.838 -1.571 -15.265 1.00 92.06 109 ALA A O 1
ATOM 803 N N . VAL A 1 110 ? 5.463 -1.413 -13.102 1.00 90.69 110 VAL A N 1
ATOM 804 C CA . VAL A 1 110 ? 5.431 -2.839 -12.740 1.00 90.69 110 VAL A CA 1
ATOM 805 C C . VAL A 1 110 ? 4.655 -3.027 -11.420 1.00 90.69 110 VAL A C 1
ATOM 807 O O . VAL A 1 110 ? 5.056 -2.430 -10.416 1.00 90.69 110 VAL A O 1
ATOM 810 N N . PRO A 1 111 ? 3.603 -3.872 -11.358 1.00 91.25 111 PRO A N 1
ATOM 811 C CA . PRO A 1 111 ? 2.961 -4.588 -12.466 1.00 91.25 111 PRO A CA 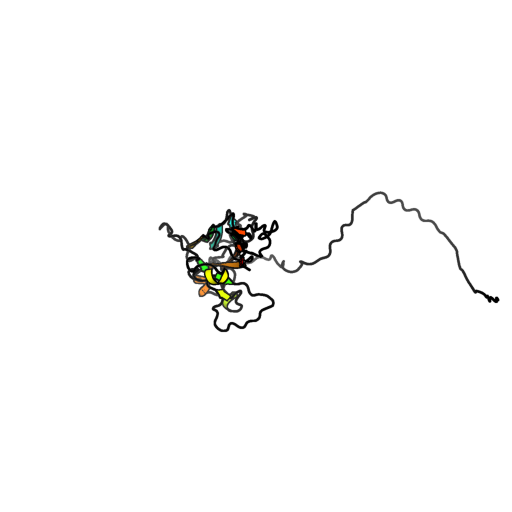1
ATOM 812 C C . PRO A 1 111 ? 2.438 -3.669 -13.571 1.00 91.25 111 PRO A C 1
ATOM 814 O O . PRO A 1 111 ? 2.268 -2.465 -13.372 1.00 91.25 111 PRO A O 1
ATOM 817 N N . LYS A 1 112 ? 2.184 -4.237 -14.754 1.00 87.62 112 LYS A N 1
ATOM 818 C CA . LYS A 1 112 ? 1.716 -3.446 -15.893 1.00 87.62 112 LYS A CA 1
ATOM 819 C C . LYS A 1 112 ? 0.392 -2.755 -15.543 1.00 87.62 112 LYS A C 1
ATOM 821 O O . LYS A 1 112 ? -0.506 -3.372 -14.976 1.00 87.62 112 LYS A O 1
ATOM 826 N N . ASP A 1 113 ? 0.297 -1.472 -15.878 1.00 85.75 113 ASP A N 1
ATOM 827 C CA . ASP A 1 113 ? -0.886 -0.627 -15.685 1.00 85.75 113 ASP A CA 1
ATOM 828 C C . ASP A 1 113 ? -1.367 -0.514 -14.209 1.00 85.75 113 ASP A C 1
ATOM 830 O O . ASP A 1 113 ? -2.486 -0.066 -13.961 1.00 85.75 113 ASP A O 1
ATOM 834 N N . LEU A 1 114 ? -0.541 -0.944 -13.234 1.00 92.31 114 LEU A N 1
ATOM 835 C CA . LEU A 1 114 ? -0.750 -0.923 -11.769 1.00 92.31 114 LEU A CA 1
ATOM 836 C C . LEU A 1 114 ? -2.165 -1.281 -11.268 1.00 92.31 114 LEU A C 1
ATOM 838 O O . LEU A 1 114 ? -2.620 -0.816 -10.220 1.00 92.31 114 LEU A O 1
ATOM 842 N N . THR A 1 115 ? -2.861 -2.155 -11.998 1.00 88.00 115 THR A N 1
ATOM 843 C CA . THR A 1 115 ? -4.153 -2.718 -11.566 1.00 88.00 115 THR A CA 1
ATOM 844 C C . THR A 1 115 ? -3.954 -3.701 -10.405 1.00 88.00 115 THR A C 1
ATOM 846 O O . THR A 1 115 ? -4.765 -3.753 -9.479 1.00 88.00 115 THR A O 1
ATOM 849 N N . ASN A 1 116 ? -2.823 -4.413 -10.418 1.00 93.31 116 ASN A N 1
ATOM 850 C CA . ASN A 1 116 ? -2.302 -5.201 -9.307 1.00 93.31 116 ASN A CA 1
ATOM 851 C C . ASN A 1 116 ? -1.081 -4.517 -8.675 1.00 93.31 116 ASN A C 1
ATOM 853 O O . ASN A 1 116 ? -0.422 -3.676 -9.288 1.00 93.31 116 ASN A O 1
ATOM 857 N N . VAL A 1 117 ? -0.731 -4.961 -7.470 1.00 95.25 117 VAL A N 1
ATOM 858 C CA . VAL A 1 117 ? 0.543 -4.682 -6.795 1.00 95.25 117 VAL A CA 1
ATOM 859 C C . VAL A 1 117 ? 1.253 -5.989 -6.442 1.00 95.25 117 VAL A C 1
ATOM 861 O O . VAL A 1 117 ? 0.646 -7.062 -6.455 1.00 95.25 117 VAL A O 1
ATOM 864 N N . CYS A 1 118 ? 2.538 -5.916 -6.102 1.00 93.94 118 CYS A N 1
ATOM 865 C CA . CYS A 1 118 ? 3.319 -7.086 -5.721 1.00 93.94 118 CYS A CA 1
ATOM 866 C C . CYS A 1 118 ? 3.257 -7.338 -4.217 1.00 93.94 118 CYS A C 1
ATOM 868 O O . CYS A 1 118 ? 3.822 -6.572 -3.432 1.00 93.94 118 CYS A O 1
ATOM 870 N N . LYS A 1 119 ? 2.648 -8.455 -3.810 1.00 92.50 119 LYS A N 1
ATOM 871 C CA . LYS A 1 119 ? 2.765 -8.952 -2.437 1.00 92.50 119 LYS A CA 1
ATOM 872 C C . LYS A 1 119 ? 4.142 -9.614 -2.247 1.00 92.50 119 LYS A C 1
ATOM 874 O O . LYS A 1 119 ? 4.473 -10.529 -3.010 1.00 92.50 119 LYS A O 1
ATOM 879 N N . PRO A 1 120 ? 4.943 -9.218 -1.237 1.00 88.00 120 PRO A N 1
ATOM 880 C CA . PRO A 1 120 ? 6.143 -9.946 -0.842 1.00 88.00 120 PRO A CA 1
ATOM 881 C C . PRO A 1 120 ? 5.832 -11.403 -0.502 1.00 88.00 120 PRO A C 1
ATOM 883 O O . PRO A 1 120 ? 4.765 -11.728 0.021 1.00 88.00 120 PRO A O 1
ATOM 886 N N . LYS A 1 121 ? 6.788 -12.293 -0.772 1.00 79.88 121 LYS A N 1
ATOM 887 C CA . LYS A 1 121 ? 6.695 -13.685 -0.329 1.00 79.88 121 LYS A CA 1
ATOM 888 C C . LYS A 1 121 ? 6.945 -13.773 1.171 1.00 79.88 121 LYS A C 1
ATOM 890 O O . LYS A 1 121 ? 8.042 -13.471 1.634 1.00 79.88 121 LYS A O 1
ATOM 895 N N . ASP A 1 122 ? 5.951 -14.264 1.901 1.00 68.00 122 ASP A N 1
ATOM 896 C CA . ASP A 1 122 ? 6.102 -14.638 3.303 1.00 68.00 122 ASP A CA 1
ATOM 897 C C . ASP A 1 122 ? 7.145 -15.767 3.417 1.00 68.00 122 ASP A C 1
ATOM 899 O O . ASP A 1 122 ? 6.997 -16.821 2.795 1.00 68.00 122 ASP A O 1
ATOM 903 N N . ALA A 1 123 ? 8.191 -15.582 4.230 1.00 49.53 123 ALA A N 1
ATOM 904 C CA . ALA A 1 123 ? 9.302 -16.539 4.341 1.00 49.53 123 ALA A CA 1
ATOM 905 C C . ALA A 1 123 ? 8.892 -17.938 4.858 1.00 49.53 123 ALA A C 1
ATOM 907 O O . ALA A 1 123 ? 9.656 -18.893 4.724 1.00 49.53 123 ALA A O 1
ATOM 908 N N . ALA A 1 124 ? 7.695 -18.064 5.442 1.00 43.16 124 ALA A N 1
ATOM 909 C CA . ALA A 1 124 ? 7.170 -19.296 6.032 1.00 43.16 124 ALA A CA 1
ATOM 910 C C . ALA A 1 124 ? 6.044 -19.964 5.216 1.00 43.16 124 ALA A C 1
ATOM 912 O O . ALA A 1 124 ? 5.758 -21.144 5.426 1.00 43.16 124 ALA A O 1
ATOM 913 N N . THR A 1 125 ? 5.403 -19.256 4.279 1.00 42.72 125 THR A N 1
ATOM 914 C CA . THR A 1 125 ? 4.138 -19.704 3.671 1.00 42.72 125 THR A CA 1
ATOM 915 C C . THR A 1 125 ? 4.332 -20.089 2.207 1.00 42.72 125 THR A C 1
ATOM 917 O O . THR A 1 125 ? 4.023 -19.340 1.285 1.00 42.72 125 THR A O 1
ATOM 920 N N . THR A 1 126 ? 4.801 -21.317 1.963 1.00 40.66 126 THR A N 1
ATOM 921 C CA . THR A 1 126 ? 4.812 -21.923 0.614 1.00 40.66 126 THR A CA 1
ATOM 922 C C . THR A 1 126 ? 3.426 -22.436 0.201 1.00 40.66 126 THR A C 1
ATOM 924 O O . THR A 1 126 ? 3.266 -23.552 -0.302 1.00 40.66 126 THR A O 1
ATOM 927 N N . THR A 1 127 ? 2.396 -21.600 0.349 1.00 43.28 127 THR A N 1
ATOM 928 C CA . THR A 1 127 ? 1.117 -21.806 -0.332 1.00 43.28 127 THR A CA 1
ATOM 929 C C . THR A 1 127 ? 1.357 -21.693 -1.833 1.00 43.28 127 THR A C 1
ATOM 931 O O . THR A 1 127 ? 1.501 -20.610 -2.395 1.00 43.28 127 THR A O 1
ATOM 934 N N . LYS A 1 128 ? 1.423 -22.844 -2.513 1.00 45.22 128 LYS A N 1
ATOM 935 C CA . LYS A 1 128 ? 1.495 -22.923 -3.978 1.00 45.22 128 LYS A CA 1
ATOM 936 C C . LYS A 1 128 ? 0.169 -22.467 -4.593 1.00 45.22 128 LYS A C 1
ATOM 938 O O . LYS A 1 128 ? -0.576 -23.291 -5.125 1.00 45.22 128 LYS A O 1
ATOM 943 N N . HIS A 1 129 ? -0.107 -21.163 -4.566 1.00 45.59 129 HIS A N 1
ATOM 944 C CA . HIS A 1 129 ? -1.154 -20.566 -5.385 1.00 45.59 129 HIS A CA 1
ATOM 945 C C . HIS A 1 129 ? -0.695 -20.639 -6.846 1.00 45.59 129 HIS A C 1
ATOM 947 O O . HIS A 1 129 ? 0.012 -19.774 -7.364 1.00 45.59 129 HIS A O 1
ATOM 953 N N . ARG A 1 130 ? -1.012 -21.776 -7.475 1.00 45.31 130 ARG A N 1
ATOM 954 C CA . ARG A 1 130 ? -0.490 -22.224 -8.779 1.00 45.31 130 ARG A CA 1
ATOM 955 C C . ARG A 1 130 ? -0.938 -21.354 -9.960 1.00 45.31 130 ARG A C 1
ATOM 957 O O . ARG A 1 130 ? -0.483 -21.595 -11.071 1.00 45.31 130 ARG A O 1
ATOM 964 N N . THR A 1 131 ? -1.820 -20.392 -9.705 1.00 52.25 131 THR A N 1
ATOM 965 C CA . THR A 1 131 ? -2.516 -19.546 -10.681 1.00 52.25 131 THR A CA 1
ATOM 966 C C . THR A 1 131 ? -2.334 -18.046 -10.447 1.00 52.25 131 THR A C 1
ATOM 968 O O . THR A 1 131 ? -2.772 -17.270 -11.285 1.00 52.25 131 THR A O 1
ATOM 971 N N . ALA A 1 132 ? -1.710 -17.617 -9.341 1.00 61.78 132 ALA A N 1
ATOM 972 C CA . ALA A 1 132 ? -1.418 -16.197 -9.143 1.00 61.78 132 ALA A CA 1
ATOM 973 C C . ALA A 1 132 ? -0.294 -15.771 -10.095 1.00 61.78 132 ALA A C 1
ATOM 975 O O . ALA A 1 132 ? 0.791 -16.374 -10.068 1.00 61.78 132 ALA A O 1
ATOM 976 N N . GLU A 1 133 ? -0.554 -14.744 -10.909 1.00 79.38 133 GLU A N 1
ATOM 977 C CA . GLU A 1 133 ? 0.476 -14.105 -11.724 1.00 79.38 133 GLU A CA 1
ATOM 978 C C . GLU A 1 133 ? 1.611 -13.603 -10.828 1.00 79.38 133 GLU A C 1
ATOM 980 O O . GLU A 1 133 ? 1.459 -13.388 -9.622 1.00 79.38 133 GLU A O 1
ATOM 985 N N . LYS A 1 134 ? 2.809 -13.542 -11.398 1.00 83.31 134 LYS A N 1
ATOM 986 C CA . LYS A 1 134 ? 4.030 -13.289 -10.642 1.00 83.31 134 LYS A CA 1
ATOM 987 C C . LYS A 1 134 ? 4.607 -11.958 -11.048 1.00 83.31 134 LYS A C 1
ATOM 989 O O . LYS A 1 134 ? 4.779 -11.732 -12.242 1.00 83.31 134 LYS A O 1
ATOM 994 N N . CYS A 1 135 ? 5.025 -11.174 -10.063 1.00 86.19 135 CYS A N 1
ATOM 995 C CA . CYS A 1 135 ? 5.767 -9.955 -10.321 1.00 86.19 135 CYS A CA 1
ATOM 996 C C . CYS A 1 135 ? 7.147 -10.263 -10.906 1.00 86.19 135 CYS A C 1
ATOM 998 O O . CYS A 1 135 ? 7.907 -11.064 -10.349 1.00 86.19 135 CYS A O 1
ATOM 1000 N N . LYS A 1 136 ? 7.454 -9.608 -12.029 1.00 83.31 136 LYS A N 1
ATOM 1001 C CA . LYS A 1 136 ? 8.692 -9.759 -12.803 1.00 83.31 136 LYS A CA 1
ATOM 1002 C C . LYS A 1 136 ? 9.306 -8.378 -12.992 1.00 83.31 136 LYS A C 1
ATOM 1004 O O . LYS A 1 136 ? 8.666 -7.513 -13.581 1.00 83.31 136 LYS A O 1
ATOM 1009 N N . PHE A 1 137 ? 10.527 -8.200 -12.509 1.00 79.62 137 PHE A N 1
ATOM 1010 C CA . PHE A 1 137 ? 11.313 -6.977 -12.643 1.00 79.62 137 PHE A CA 1
ATOM 1011 C C . PHE A 1 137 ? 12.535 -7.302 -13.507 1.00 79.62 137 PHE A C 1
ATOM 1013 O O . PHE A 1 137 ? 13.407 -8.079 -13.107 1.00 79.62 137 PHE A O 1
ATOM 1020 N N . GLY A 1 138 ? 12.555 -6.799 -14.744 1.00 71.50 138 GLY A N 1
ATOM 1021 C CA . GLY A 1 138 ? 13.559 -7.166 -15.745 1.00 71.50 138 GLY A CA 1
ATOM 1022 C C . GLY A 1 138 ? 13.727 -8.690 -15.867 1.00 71.50 138 GLY A C 1
ATOM 1023 O O . GLY A 1 138 ? 12.767 -9.437 -16.075 1.00 71.50 138 GLY A O 1
ATOM 1024 N N . LYS A 1 139 ? 14.957 -9.181 -15.666 1.00 60.91 139 LYS A N 1
ATOM 1025 C CA . LYS A 1 139 ? 15.291 -10.620 -15.672 1.00 60.91 139 LYS A CA 1
ATOM 1026 C C . LYS A 1 139 ? 14.737 -11.446 -14.504 1.00 60.91 139 LYS A C 1
ATOM 1028 O O . LYS A 1 139 ? 14.905 -12.665 -14.530 1.00 60.91 139 LYS A O 1
ATOM 1033 N N . SER A 1 140 ? 14.080 -10.878 -13.487 1.00 53.75 140 SER A N 1
ATOM 1034 C CA . SER A 1 140 ? 13.522 -11.696 -12.392 1.00 53.75 140 SER A CA 1
ATOM 1035 C C . SER A 1 140 ? 12.296 -12.531 -12.801 1.00 53.75 140 SER A C 1
ATOM 1037 O O . SER A 1 140 ? 11.767 -13.296 -11.998 1.00 53.75 140 SER A O 1
ATOM 1039 N N . ALA A 1 141 ? 11.922 -12.526 -14.088 1.00 51.06 141 ALA A N 1
ATOM 1040 C CA . ALA A 1 141 ? 10.996 -13.483 -14.699 1.00 51.06 141 ALA A CA 1
ATOM 1041 C C . ALA A 1 141 ? 11.310 -14.969 -14.402 1.00 51.06 141 ALA A C 1
ATOM 1043 O O . ALA A 1 141 ? 10.383 -15.777 -14.331 1.00 51.06 141 ALA A O 1
ATOM 1044 N N . GLN A 1 142 ? 12.582 -15.332 -14.191 1.00 44.84 142 GLN A N 1
ATOM 1045 C CA . GLN A 1 142 ? 13.006 -16.679 -13.778 1.00 44.84 142 GLN A CA 1
ATOM 1046 C C . GLN A 1 142 ? 12.881 -16.936 -12.260 1.00 44.84 142 GLN A C 1
ATOM 1048 O O . GLN A 1 142 ? 12.758 -18.089 -11.849 1.00 44.84 142 GLN A O 1
ATOM 1053 N N . SER A 1 143 ? 12.893 -15.886 -11.434 1.00 53.16 143 SER A N 1
ATOM 1054 C CA . SER A 1 143 ? 12.885 -15.946 -9.964 1.00 53.16 143 SER A CA 1
ATOM 1055 C C . SER A 1 143 ? 11.913 -14.899 -9.410 1.00 53.16 143 SER A C 1
ATOM 1057 O O . SER A 1 143 ? 12.352 -13.850 -8.942 1.00 53.16 143 SER A O 1
ATOM 1059 N N . PRO A 1 144 ? 10.594 -15.155 -9.466 1.00 61.53 144 PRO A N 1
ATOM 1060 C CA . PRO A 1 144 ? 9.597 -14.138 -9.160 1.00 61.53 144 PRO A CA 1
ATOM 1061 C C . PRO A 1 144 ? 9.706 -13.647 -7.717 1.00 61.53 144 PRO A C 1
ATOM 1063 O O . PRO A 1 144 ? 9.756 -14.450 -6.782 1.00 61.53 144 PRO A O 1
ATOM 1066 N N . GLU A 1 145 ? 9.720 -12.333 -7.530 1.00 71.50 145 GLU A N 1
ATOM 1067 C CA . GLU A 1 145 ? 10.002 -11.692 -6.234 1.00 71.50 145 GLU A CA 1
ATOM 1068 C C . GLU A 1 145 ? 8.769 -11.553 -5.335 1.00 71.50 145 GLU A C 1
ATOM 1070 O O . GLU A 1 145 ? 8.882 -11.284 -4.140 1.00 71.50 145 GLU A O 1
ATOM 1075 N N . GLY A 1 146 ? 7.590 -11.744 -5.916 1.00 83.81 146 GLY A N 1
ATOM 1076 C CA . GLY A 1 146 ? 6.297 -11.595 -5.273 1.00 83.81 146 GLY A CA 1
ATOM 1077 C C . GLY A 1 146 ? 5.187 -12.130 -6.166 1.00 83.81 146 GLY A C 1
ATOM 1078 O O . GLY A 1 146 ? 5.416 -12.481 -7.331 1.00 83.81 146 GLY A O 1
ATOM 1079 N N . ASP A 1 147 ? 3.992 -12.171 -5.603 1.00 88.44 147 ASP A N 1
ATOM 1080 C CA . ASP A 1 147 ? 2.774 -12.578 -6.293 1.00 88.44 147 ASP A CA 1
ATOM 1081 C C . ASP A 1 147 ? 1.925 -11.328 -6.555 1.00 88.44 147 ASP A C 1
ATOM 1083 O O . ASP A 1 147 ? 1.841 -10.445 -5.698 1.00 88.44 147 ASP A O 1
ATOM 1087 N N . GLU A 1 148 ? 1.324 -11.233 -7.739 1.00 90.94 148 GLU A N 1
ATOM 1088 C CA . GLU A 1 148 ? 0.403 -10.145 -8.058 1.00 90.94 148 GLU A CA 1
ATOM 1089 C C . GLU A 1 148 ? -0.921 -10.317 -7.311 1.00 90.94 148 GLU A C 1
ATOM 1091 O O . GLU A 1 148 ? -1.482 -11.414 -7.238 1.00 90.94 148 GLU A O 1
ATOM 1096 N N . ILE A 1 149 ? -1.420 -9.214 -6.757 1.00 92.50 149 ILE A N 1
ATOM 1097 C CA . ILE A 1 149 ? -2.699 -9.144 -6.053 1.00 92.50 149 ILE A CA 1
ATOM 1098 C C . ILE A 1 149 ? -3.355 -7.782 -6.299 1.00 92.50 149 ILE A C 1
ATOM 1100 O O . ILE A 1 149 ? -2.673 -6.758 -6.372 1.00 92.50 149 ILE A O 1
ATOM 1104 N N . ALA A 1 150 ? -4.684 -7.753 -6.399 1.00 94.44 150 ALA A N 1
ATOM 1105 C CA . ALA A 1 150 ? -5.426 -6.501 -6.477 1.00 94.44 150 ALA A CA 1
ATOM 1106 C C . ALA A 1 150 ? -5.274 -5.713 -5.163 1.00 94.44 150 ALA A C 1
ATOM 1108 O O . ALA A 1 150 ? -5.452 -6.269 -4.076 1.00 94.44 150 ALA A O 1
ATOM 1109 N N . LEU A 1 151 ? -4.959 -4.416 -5.249 1.00 95.62 151 LEU A N 1
ATOM 1110 C CA . LEU A 1 151 ? -4.591 -3.610 -4.077 1.00 95.62 151 LEU A CA 1
ATOM 1111 C C . LEU A 1 151 ? -5.698 -3.556 -3.011 1.00 95.62 151 LEU A C 1
ATOM 1113 O O . LEU A 1 151 ? -5.420 -3.772 -1.834 1.00 95.62 151 LEU A O 1
ATOM 1117 N N . HIS A 1 152 ? -6.952 -3.346 -3.420 1.00 95.44 152 HIS A N 1
ATOM 1118 C CA . HIS A 1 152 ? -8.100 -3.358 -2.510 1.00 95.44 152 HIS A CA 1
ATOM 1119 C C . HIS A 1 152 ? -8.227 -4.697 -1.750 1.00 95.44 152 HIS A C 1
ATOM 1121 O O . HIS A 1 152 ? -8.470 -4.700 -0.548 1.00 95.44 152 HIS A O 1
ATOM 1127 N N . THR A 1 153 ? -7.968 -5.833 -2.415 1.00 95.12 153 THR A N 1
ATOM 1128 C CA . THR A 1 153 ? -7.999 -7.169 -1.792 1.00 95.12 153 THR A CA 1
ATOM 1129 C C . THR A 1 153 ? -6.857 -7.338 -0.787 1.00 95.12 153 THR A C 1
ATOM 1131 O O . THR A 1 153 ? -7.050 -7.950 0.260 1.00 95.12 153 THR A O 1
ATOM 1134 N N . LEU A 1 154 ? -5.672 -6.790 -1.080 1.00 95.56 154 LEU A N 1
ATOM 1135 C CA . LEU A 1 154 ? -4.523 -6.842 -0.173 1.00 95.56 154 LEU A CA 1
ATOM 1136 C C . LEU A 1 154 ? -4.739 -6.009 1.101 1.00 95.56 154 LEU A C 1
ATOM 1138 O O . LEU A 1 154 ? -4.331 -6.445 2.174 1.00 95.56 154 LEU A O 1
ATOM 1142 N N . LEU A 1 155 ? -5.366 -4.835 0.983 1.00 95.94 155 LEU A N 1
ATOM 1143 C CA . LEU A 1 155 ? -5.625 -3.934 2.115 1.00 95.94 155 LEU A CA 1
ATOM 1144 C C . LEU A 1 155 ? -6.925 -4.252 2.875 1.00 95.94 155 LEU A C 1
ATOM 1146 O O . LEU A 1 155 ? -7.097 -3.786 3.997 1.00 95.94 155 LEU A O 1
ATOM 1150 N N . GLY A 1 156 ? -7.833 -5.041 2.289 1.00 95.19 156 GLY A N 1
ATOM 1151 C CA . GLY A 1 156 ? -9.189 -5.241 2.818 1.00 95.19 156 GLY A CA 1
ATOM 1152 C C . GLY A 1 156 ? -10.114 -4.037 2.589 1.00 95.19 156 GLY A C 1
ATOM 1153 O O . GLY A 1 156 ? -11.069 -3.849 3.336 1.00 95.19 156 GLY A O 1
ATOM 1154 N N . ALA A 1 157 ? -9.814 -3.219 1.577 1.00 95.62 157 ALA A N 1
ATOM 1155 C CA . ALA A 1 157 ? -10.489 -1.962 1.266 1.00 95.62 157 ALA A CA 1
ATOM 1156 C C . ALA A 1 157 ? -11.484 -2.099 0.093 1.00 95.62 157 ALA A C 1
ATOM 1158 O O . ALA A 1 157 ? -11.591 -3.149 -0.544 1.00 95.62 157 ALA A O 1
ATOM 1159 N N . GLY A 1 158 ? -12.208 -1.021 -0.225 1.00 94.25 158 GLY A N 1
ATOM 1160 C CA . GLY A 1 158 ? -13.155 -1.002 -1.346 1.00 94.25 158 GLY A CA 1
ATOM 1161 C C . GLY A 1 158 ? -12.477 -1.022 -2.724 1.00 94.25 158 GLY A C 1
ATOM 1162 O O . GLY A 1 158 ? -11.392 -0.472 -2.903 1.00 94.25 158 GLY A O 1
ATOM 1163 N N . GLU A 1 159 ? -13.150 -1.574 -3.743 1.00 93.38 159 GLU A N 1
ATOM 1164 C CA . GLU A 1 159 ? -12.633 -1.716 -5.126 1.00 93.38 159 GLU A CA 1
ATOM 1165 C C . GLU A 1 159 ? -12.166 -0.401 -5.786 1.00 93.38 159 GLU A C 1
ATOM 1167 O O . GLU A 1 159 ? -11.415 -0.414 -6.765 1.00 93.38 159 GLU A O 1
ATOM 1172 N N . ARG A 1 160 ? -12.583 0.751 -5.243 1.00 94.25 160 ARG A N 1
ATOM 1173 C CA . ARG A 1 160 ? -12.098 2.080 -5.643 1.00 94.25 160 ARG A CA 1
ATOM 1174 C C . ARG A 1 160 ? -10.595 2.281 -5.406 1.00 94.25 160 ARG A C 1
ATOM 1176 O O . ARG A 1 160 ? -10.009 3.141 -6.059 1.00 94.25 160 ARG A O 1
ATOM 1183 N N . VAL A 1 161 ? -9.979 1.509 -4.508 1.00 96.38 161 VAL A N 1
ATOM 1184 C CA . VAL A 1 161 ? -8.557 1.610 -4.152 1.00 96.38 161 VAL A CA 1
ATOM 1185 C C . VAL A 1 161 ? -7.677 0.960 -5.218 1.00 96.38 161 VAL A C 1
ATOM 1187 O O . VAL A 1 161 ? -7.566 -0.265 -5.319 1.00 96.38 161 VAL A O 1
ATOM 1190 N N . LYS A 1 162 ? -7.031 1.813 -6.014 1.00 95.19 162 LYS A N 1
ATOM 1191 C CA . LYS A 1 162 ? -6.112 1.456 -7.101 1.00 95.19 162 LYS A CA 1
ATOM 1192 C C . LYS A 1 162 ? -5.173 2.619 -7.411 1.00 95.19 162 LYS A C 1
ATOM 1194 O O . LYS A 1 162 ? -5.471 3.765 -7.077 1.00 95.19 162 LYS A O 1
ATOM 1199 N N . TRP A 1 163 ? -4.077 2.327 -8.102 1.00 97.69 163 TRP A N 1
ATOM 1200 C CA . TRP A 1 163 ? -3.251 3.364 -8.710 1.00 97.69 163 TRP A CA 1
ATOM 1201 C C . TRP A 1 163 ? -3.978 3.997 -9.903 1.00 97.69 163 TRP A C 1
ATOM 1203 O O . TRP A 1 163 ? -4.692 3.325 -10.650 1.00 97.69 163 TRP A O 1
ATOM 1213 N N . ILE A 1 164 ? -3.786 5.300 -10.091 1.00 95.88 164 ILE A N 1
ATOM 1214 C CA . ILE A 1 164 ? -4.362 6.082 -11.186 1.00 95.88 164 ILE A CA 1
ATOM 1215 C C . ILE A 1 164 ? -3.218 6.729 -11.962 1.00 95.88 164 ILE A C 1
ATOM 1217 O O . ILE A 1 164 ? -2.421 7.476 -11.391 1.00 95.88 164 ILE A O 1
ATOM 1221 N N . GLN A 1 165 ? -3.137 6.458 -13.265 1.00 94.06 165 GLN A N 1
ATOM 1222 C CA . GLN A 1 165 ? -2.171 7.118 -14.137 1.00 94.06 165 GLN A CA 1
ATOM 1223 C C . GLN A 1 165 ? -2.543 8.596 -14.283 1.00 94.06 165 GLN A C 1
ATOM 1225 O O . GLN A 1 165 ? -3.675 8.926 -14.648 1.00 94.06 165 GLN A O 1
ATOM 1230 N N . LYS A 1 166 ? -1.594 9.498 -14.029 1.00 90.75 166 LYS A N 1
ATOM 1231 C CA . LYS A 1 166 ? -1.778 10.923 -14.308 1.00 90.75 166 LYS A CA 1
ATOM 1232 C C . LYS A 1 166 ? -1.570 11.178 -15.799 1.00 90.75 166 LYS A C 1
ATOM 1234 O O . LYS A 1 166 ? -0.567 10.761 -16.377 1.00 90.75 166 LYS A O 1
ATOM 1239 N N . THR A 1 167 ? -2.495 11.906 -16.419 1.00 75.56 167 THR A N 1
ATOM 1240 C CA . THR A 1 167 ? -2.343 12.372 -17.802 1.00 75.56 167 THR A CA 1
ATOM 1241 C C . THR A 1 167 ? -1.208 13.393 -17.874 1.00 75.56 167 THR A C 1
ATOM 1243 O O . THR A 1 167 ? -1.383 14.539 -17.464 1.00 75.56 167 THR A O 1
ATOM 1246 N N . GLN A 1 168 ? -0.053 12.984 -18.401 1.00 63.38 168 GLN A N 1
ATOM 1247 C CA . GLN A 1 168 ? 1.051 13.891 -18.726 1.00 63.38 168 GLN A CA 1
ATOM 1248 C C . GLN A 1 168 ? 0.596 14.935 -19.759 1.00 63.38 168 GLN A C 1
ATOM 1250 O O . GLN A 1 168 ? -0.156 14.623 -20.692 1.00 63.38 168 GLN A O 1
ATOM 1255 N N . ALA A 1 169 ? 1.091 16.170 -19.639 1.00 54.09 169 ALA A N 1
ATOM 1256 C CA . ALA A 1 169 ? 1.058 17.100 -20.763 1.00 54.09 169 ALA A CA 1
ATOM 1257 C C . ALA A 1 169 ? 1.932 16.533 -21.899 1.00 54.09 169 ALA A C 1
ATOM 1259 O O . ALA A 1 169 ? 2.927 15.859 -21.649 1.00 54.09 169 ALA A O 1
ATOM 1260 N N . LYS A 1 170 ? 1.558 16.758 -23.164 1.00 47.06 170 LYS A N 1
ATOM 1261 C CA . LYS A 1 170 ? 2.305 16.204 -24.307 1.00 47.06 170 LYS A CA 1
ATOM 1262 C C . LYS A 1 170 ? 3.591 17.002 -24.563 1.00 47.06 170 LYS A C 1
ATOM 1264 O O . LYS A 1 170 ? 3.602 17.846 -25.456 1.00 47.06 170 LYS A O 1
ATOM 1269 N N . THR A 1 171 ? 4.649 16.724 -23.803 1.00 43.56 171 THR A N 1
ATOM 1270 C CA . THR A 1 171 ? 5.951 17.420 -23.886 1.00 43.56 171 THR A CA 1
ATOM 1271 C C . THR A 1 171 ? 7.152 16.544 -24.266 1.00 43.56 171 THR A C 1
ATOM 1273 O O . THR A 1 171 ? 8.269 17.046 -24.297 1.00 43.56 171 THR A O 1
ATOM 1276 N N . GLY A 1 172 ? 6.907 15.319 -24.745 1.00 47.00 172 GLY A N 1
ATOM 1277 C CA . GLY A 1 172 ? 7.884 14.503 -25.482 1.00 47.00 172 GLY A CA 1
ATOM 1278 C C . GLY A 1 172 ? 8.744 13.603 -24.592 1.00 47.00 172 GLY A C 1
ATOM 1279 O O . GLY A 1 172 ? 9.430 14.079 -23.703 1.00 47.00 172 GLY A O 1
ATOM 1280 N N . ASP A 1 173 ? 8.704 12.291 -24.851 1.00 58.44 173 ASP A N 1
ATOM 1281 C CA . ASP A 1 173 ? 9.461 11.242 -24.136 1.00 58.44 173 ASP A CA 1
ATOM 1282 C C . ASP A 1 173 ? 9.325 11.210 -22.593 1.00 58.44 173 ASP A C 1
ATOM 1284 O O . ASP A 1 173 ? 10.033 10.467 -21.906 1.00 58.44 173 ASP A O 1
ATOM 1288 N N . ASP A 1 174 ? 8.340 11.935 -22.058 1.00 70.75 174 ASP A N 1
ATOM 1289 C CA . ASP A 1 174 ? 7.920 11.894 -20.662 1.00 70.75 174 ASP A CA 1
ATOM 1290 C C . ASP A 1 174 ? 7.333 10.515 -20.312 1.00 70.75 174 ASP A C 1
ATOM 1292 O O . ASP A 1 174 ? 6.339 10.065 -20.891 1.00 70.75 174 ASP A O 1
ATOM 1296 N N . GLY A 1 175 ? 7.958 9.836 -19.349 1.00 78.25 175 GLY A N 1
ATOM 1297 C CA . GLY A 1 175 ? 7.515 8.531 -18.865 1.00 78.25 175 GLY A CA 1
ATOM 1298 C C . GLY A 1 175 ? 6.265 8.593 -17.970 1.00 78.25 175 GLY A C 1
ATOM 1299 O O . GLY A 1 175 ? 5.578 9.615 -17.855 1.00 78.25 175 GLY A O 1
ATOM 1300 N N . GLN A 1 176 ? 5.920 7.471 -17.341 1.00 90.44 176 GLN A N 1
ATOM 1301 C CA . GLN A 1 176 ? 4.644 7.327 -16.635 1.00 90.44 176 GLN A CA 1
ATOM 1302 C C . GLN A 1 176 ? 4.677 7.868 -15.198 1.00 90.44 176 GLN A C 1
ATOM 1304 O O . GLN A 1 176 ? 5.545 7.491 -14.415 1.00 90.44 176 GLN A O 1
ATOM 1309 N N . THR A 1 177 ? 3.660 8.645 -14.814 1.00 93.50 177 THR A N 1
ATOM 1310 C CA . THR A 1 177 ? 3.401 9.017 -13.412 1.00 93.50 177 THR A CA 1
ATOM 1311 C C . THR A 1 177 ? 2.088 8.404 -12.939 1.00 93.50 177 THR A C 1
ATOM 1313 O O . THR A 1 177 ? 1.067 8.492 -13.626 1.00 93.50 177 THR A O 1
ATOM 1316 N N . TRP A 1 178 ? 2.107 7.814 -11.749 1.00 96.88 178 TRP A N 1
ATOM 1317 C CA . TRP A 1 178 ? 0.978 7.140 -11.117 1.00 96.88 178 TRP A CA 1
ATOM 1318 C C . TRP A 1 178 ? 0.769 7.673 -9.701 1.00 96.88 178 TRP A C 1
ATOM 1320 O O . TRP A 1 178 ? 1.731 7.933 -8.985 1.00 96.88 178 TRP A O 1
ATOM 1330 N N . SER A 1 179 ? -0.487 7.808 -9.285 1.00 97.31 179 SER A N 1
ATOM 1331 C CA . SER A 1 179 ? -0.875 8.266 -7.948 1.00 97.31 179 SER A CA 1
ATOM 1332 C C . SER A 1 179 ? -1.714 7.208 -7.249 1.00 97.31 179 SER A C 1
ATOM 1334 O O . SER A 1 179 ? -2.588 6.607 -7.876 1.00 97.31 179 SER A O 1
ATOM 1336 N N . LEU A 1 180 ? -1.494 7.023 -5.953 1.00 98.38 180 LEU A N 1
ATOM 1337 C CA . LEU A 1 180 ? -2.358 6.245 -5.072 1.00 98.38 180 LEU A CA 1
ATOM 1338 C C . LEU A 1 180 ? -2.835 7.156 -3.947 1.00 98.38 180 LEU A C 1
ATOM 1340 O O . LEU A 1 180 ? -2.018 7.734 -3.235 1.00 98.38 180 LEU A O 1
ATOM 1344 N N . THR A 1 181 ? -4.151 7.259 -3.790 1.00 97.94 181 THR A N 1
ATOM 1345 C CA . THR A 1 181 ? -4.788 8.015 -2.710 1.00 97.94 181 THR A CA 1
ATOM 1346 C C . THR A 1 181 ? -5.737 7.092 -1.960 1.00 97.94 181 THR A C 1
ATOM 1348 O O . THR A 1 181 ? -6.571 6.418 -2.567 1.00 97.94 181 THR A O 1
ATOM 1351 N N . LEU A 1 182 ? -5.582 7.060 -0.643 1.00 98.12 182 LEU A N 1
ATOM 1352 C CA . LEU A 1 182 ? -6.412 6.341 0.310 1.00 98.12 182 LEU A CA 1
ATOM 1353 C C . LEU A 1 182 ? -7.282 7.329 1.098 1.00 98.12 182 LEU A C 1
ATOM 1355 O O . LEU A 1 182 ? -7.097 8.545 1.064 1.00 98.12 182 LEU A O 1
ATOM 1359 N N . THR A 1 183 ? -8.220 6.783 1.851 1.00 97.19 183 THR A N 1
ATOM 1360 C CA . THR A 1 183 ? -8.968 7.456 2.917 1.00 97.19 183 THR A CA 1
ATOM 1361 C C . THR A 1 183 ? -8.776 6.673 4.221 1.00 97.19 183 THR A C 1
ATOM 1363 O O . THR A 1 183 ? -8.278 5.548 4.197 1.00 97.19 183 THR A O 1
ATOM 1366 N N . GLU A 1 184 ? -9.164 7.223 5.376 1.00 95.44 184 GLU A N 1
ATOM 1367 C CA . GLU A 1 184 ? -8.949 6.553 6.675 1.00 95.44 184 GLU A CA 1
ATOM 1368 C C . GLU A 1 184 ? -9.670 5.194 6.834 1.00 95.44 184 GLU A C 1
ATOM 1370 O O . GLU A 1 184 ? -9.326 4.411 7.724 1.00 95.44 184 GLU A O 1
ATOM 1375 N N . GLU A 1 185 ? -10.674 4.901 6.002 1.00 93.88 185 GLU A N 1
ATOM 1376 C CA . GLU A 1 185 ? -11.368 3.602 5.932 1.00 93.88 185 GLU A CA 1
ATOM 1377 C C . GLU A 1 185 ? -10.678 2.587 5.003 1.00 93.88 185 GLU A C 1
ATOM 1379 O O . GLU A 1 185 ? -10.915 1.392 5.142 1.00 93.88 185 GLU A O 1
ATOM 1384 N N . ASP A 1 186 ? -9.793 3.035 4.102 1.00 97.31 186 ASP A N 1
ATOM 1385 C CA . ASP A 1 186 ? -8.994 2.152 3.234 1.00 97.31 186 ASP A CA 1
ATOM 1386 C C . ASP A 1 186 ? -7.689 1.683 3.901 1.00 97.31 186 ASP A C 1
ATOM 1388 O O . ASP A 1 186 ? -6.991 0.815 3.370 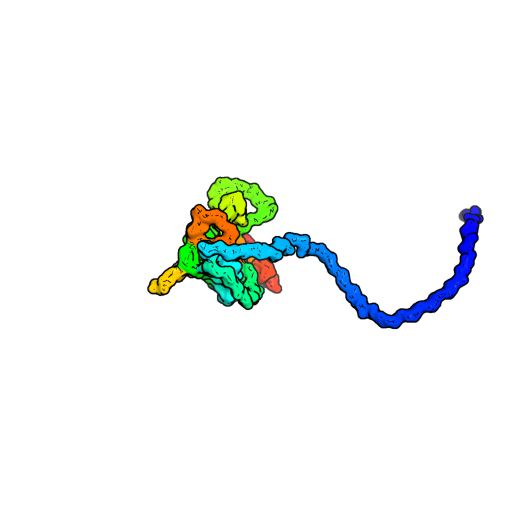1.00 97.31 186 ASP A O 1
ATOM 1392 N N . LEU A 1 187 ? -7.320 2.292 5.034 1.00 98.12 187 LEU A N 1
ATOM 1393 C CA . LEU A 1 187 ? -6.156 1.888 5.815 1.00 98.12 187 LEU A CA 1
ATOM 1394 C C . LEU A 1 187 ? -6.417 0.511 6.459 1.00 98.12 187 LEU A C 1
ATOM 1396 O O . LEU A 1 187 ? -7.441 0.332 7.124 1.00 98.12 187 LEU A O 1
ATOM 1400 N N . PRO A 1 188 ? -5.497 -0.458 6.306 1.00 97.81 188 PRO A N 1
ATOM 1401 C CA . PRO A 1 188 ? -5.710 -1.839 6.718 1.00 97.81 188 PRO A CA 1
ATOM 1402 C C . PRO A 1 188 ? -5.768 -1.989 8.245 1.00 97.81 188 PRO A C 1
ATOM 1404 O O . PRO A 1 188 ? -5.320 -1.130 9.005 1.00 97.81 188 PRO A O 1
ATOM 1407 N N . LEU A 1 189 ? -6.247 -3.144 8.716 1.00 97.00 189 LEU A N 1
ATOM 1408 C CA . LEU A 1 189 ? -6.201 -3.503 10.143 1.00 97.00 189 LEU A CA 1
ATOM 1409 C C . LEU A 1 189 ? -4.803 -3.952 10.611 1.00 97.00 189 LEU A C 1
ATOM 1411 O O . LEU A 1 189 ? -4.591 -4.154 11.803 1.00 97.00 189 LEU A O 1
ATOM 1415 N N . LYS A 1 190 ? -3.847 -4.157 9.697 1.00 97.38 190 LYS A N 1
ATOM 1416 C CA . LYS A 1 190 ? -2.465 -4.596 9.969 1.00 97.38 190 LYS A CA 1
ATOM 1417 C C . LYS A 1 190 ? -1.505 -3.884 9.030 1.00 97.38 190 LYS A C 1
ATOM 1419 O O . LYS A 1 190 ? -1.857 -3.661 7.874 1.00 97.38 190 LYS A O 1
ATOM 1424 N N . ASP A 1 191 ? -0.296 -3.588 9.502 1.00 97.81 191 ASP A N 1
ATOM 1425 C CA . ASP A 1 191 ? 0.728 -2.960 8.667 1.00 97.81 191 ASP A CA 1
ATOM 1426 C C . ASP A 1 191 ? 1.008 -3.849 7.451 1.00 97.81 191 ASP A C 1
ATOM 1428 O O . ASP A 1 191 ? 1.399 -5.013 7.586 1.00 97.81 191 ASP A O 1
ATOM 1432 N N . THR A 1 192 ? 0.754 -3.320 6.257 1.00 96.88 192 THR A N 1
ATOM 1433 C CA . THR A 1 192 ? 0.687 -4.114 5.029 1.00 96.88 192 THR A CA 1
ATOM 1434 C C . THR A 1 192 ? 1.725 -3.619 4.023 1.00 96.88 192 THR A C 1
ATOM 1436 O O . THR A 1 192 ? 1.541 -2.567 3.408 1.00 96.88 192 THR A O 1
ATOM 1439 N N . PRO A 1 193 ? 2.839 -4.354 3.840 1.00 96.06 193 PRO A N 1
ATOM 1440 C CA . PRO A 1 193 ? 3.837 -4.027 2.835 1.00 96.06 193 PRO A CA 1
ATOM 1441 C C . PRO A 1 193 ? 3.447 -4.580 1.459 1.00 96.06 193 PRO A C 1
ATOM 1443 O O . PRO A 1 193 ? 3.052 -5.741 1.318 1.00 96.06 193 PRO A O 1
ATOM 1446 N N . PHE A 1 194 ? 3.669 -3.779 0.424 1.00 96.12 194 PHE A N 1
ATOM 1447 C CA . PHE A 1 194 ? 3.711 -4.228 -0.964 1.00 96.12 194 PHE A CA 1
ATOM 1448 C C . PHE A 1 194 ? 4.887 -3.588 -1.703 1.00 96.12 194 PHE A C 1
ATOM 1450 O O . PHE A 1 194 ? 5.678 -2.838 -1.131 1.00 96.12 194 PHE A O 1
ATOM 1457 N N . PHE A 1 195 ? 5.046 -3.909 -2.980 1.00 95.12 195 PHE A N 1
ATOM 1458 C CA . PHE A 1 195 ? 5.923 -3.145 -3.856 1.00 95.12 195 PHE A CA 1
ATOM 1459 C C . PHE A 1 195 ? 5.323 -2.974 -5.246 1.00 95.12 195 PHE A C 1
ATOM 1461 O O . PHE A 1 195 ? 4.459 -3.734 -5.688 1.00 95.12 195 PHE A O 1
ATOM 1468 N N . VAL A 1 196 ? 5.808 -1.940 -5.911 1.00 95.94 196 VAL A N 1
ATOM 1469 C CA . VAL A 1 196 ? 5.603 -1.636 -7.327 1.00 95.94 196 VAL A CA 1
ATOM 1470 C C . VAL A 1 196 ? 6.967 -1.250 -7.903 1.00 95.94 196 VAL A C 1
ATOM 1472 O O . VAL A 1 196 ? 8.005 -1.474 -7.271 1.00 95.94 196 VAL A O 1
ATOM 1475 N N . GLY A 1 197 ? 7.003 -0.658 -9.086 1.00 93.62 197 GLY A N 1
ATOM 1476 C CA . GLY A 1 197 ? 8.182 0.042 -9.567 1.00 93.62 197 GLY A CA 1
ATOM 1477 C C . GLY A 1 197 ? 8.115 0.305 -11.055 1.00 93.62 197 GLY A C 1
ATOM 1478 O O . GLY A 1 197 ? 7.030 0.396 -11.622 1.00 93.62 197 GLY A O 1
ATOM 1479 N N . CYS A 1 198 ? 9.282 0.425 -11.675 1.00 92.12 198 CYS A N 1
ATOM 1480 C CA . CYS A 1 198 ? 9.437 0.861 -13.056 1.00 92.12 198 CYS A CA 1
ATOM 1481 C C . CYS A 1 198 ? 10.446 -0.030 -13.787 1.00 92.12 198 CYS A C 1
ATOM 1483 O O . CYS A 1 198 ? 11.419 -0.478 -13.180 1.00 92.12 198 CYS A O 1
ATOM 1485 N N . GLN A 1 199 ? 10.270 -0.258 -15.085 1.00 88.06 199 GLN A N 1
ATOM 1486 C CA . GLN A 1 199 ? 11.269 -0.910 -15.936 1.00 88.06 199 GLN A CA 1
ATOM 1487 C C . GLN A 1 199 ? 11.236 -0.360 -17.364 1.00 88.06 199 GLN A C 1
ATOM 1489 O O . GLN A 1 199 ? 10.217 0.158 -17.819 1.00 88.06 199 GLN A O 1
ATOM 1494 N N . SER A 1 200 ? 12.334 -0.509 -18.105 1.00 84.62 200 SER A N 1
ATOM 1495 C CA . SER A 1 200 ? 12.332 -0.190 -19.539 1.00 84.62 200 SER A CA 1
ATOM 1496 C C . SER A 1 200 ? 11.466 -1.186 -20.319 1.00 84.62 200 SER A C 1
ATOM 1498 O O . SER A 1 200 ? 11.654 -2.397 -20.192 1.00 84.62 200 SER A O 1
ATOM 1500 N N . GLU A 1 201 ? 10.571 -0.711 -21.185 1.00 79.00 201 GLU A N 1
ATOM 1501 C CA . GLU A 1 201 ? 9.785 -1.569 -22.085 1.00 79.00 201 GLU A CA 1
ATOM 1502 C C . GLU A 1 201 ? 10.684 -2.433 -22.993 1.00 79.00 201 GLU A C 1
ATOM 1504 O O . GLU A 1 201 ? 10.421 -3.620 -23.189 1.00 79.00 201 GLU A O 1
ATOM 1509 N N . ASP A 1 202 ? 11.816 -1.889 -23.458 1.00 71.38 202 ASP A N 1
ATOM 1510 C CA . ASP A 1 202 ? 12.786 -2.627 -24.279 1.00 71.38 202 ASP A CA 1
ATOM 1511 C C . ASP A 1 202 ? 13.487 -3.759 -23.491 1.00 71.38 202 ASP A C 1
ATOM 1513 O O . ASP A 1 202 ? 13.934 -4.745 -24.089 1.00 71.38 202 ASP A O 1
ATOM 1517 N N . SER A 1 203 ? 13.555 -3.665 -22.155 1.00 63.97 203 SER A N 1
ATOM 1518 C CA . SER A 1 203 ? 14.144 -4.707 -21.292 1.00 63.97 203 SER A CA 1
ATOM 1519 C C . SER A 1 203 ? 13.273 -5.959 -21.165 1.00 63.97 203 SER A C 1
ATOM 1521 O O . SER A 1 203 ? 13.790 -7.047 -20.916 1.00 63.97 203 SER A O 1
ATOM 1523 N N . VAL A 1 204 ? 11.969 -5.854 -21.453 1.00 57.03 204 VAL A N 1
ATOM 1524 C CA . VAL A 1 204 ? 11.064 -7.015 -21.542 1.00 57.03 204 VAL A CA 1
ATOM 1525 C C . VAL A 1 204 ? 11.518 -7.979 -22.652 1.00 57.03 204 VAL A C 1
ATOM 1527 O O . VAL A 1 204 ? 11.288 -9.184 -22.565 1.00 57.03 204 VAL A O 1
ATOM 1530 N N . ALA A 1 205 ? 12.212 -7.462 -23.674 1.00 48.06 205 ALA A N 1
ATOM 1531 C CA . ALA A 1 205 ? 12.745 -8.229 -24.798 1.00 48.06 205 ALA A CA 1
ATOM 1532 C C . ALA A 1 205 ? 14.266 -8.487 -24.736 1.00 48.06 205 ALA A C 1
ATOM 1534 O O . ALA A 1 205 ? 14.763 -9.335 -25.483 1.00 48.06 205 ALA A O 1
ATOM 1535 N N . LYS A 1 206 ? 15.032 -7.771 -23.898 1.00 49.03 206 LYS A N 1
ATOM 1536 C CA . LYS A 1 206 ? 16.508 -7.800 -23.914 1.00 49.03 206 LYS A CA 1
ATOM 1537 C C . LYS A 1 206 ? 17.129 -8.157 -22.570 1.00 49.03 206 LYS A C 1
ATOM 1539 O O . LYS A 1 206 ? 16.764 -7.679 -21.509 1.00 49.03 206 LYS A O 1
ATOM 1544 N N . SER A 1 207 ? 18.152 -9.003 -22.646 1.00 44.81 207 SER A N 1
ATOM 1545 C CA . SER A 1 207 ? 18.798 -9.617 -21.488 1.00 44.81 207 SER A CA 1
ATOM 1546 C C . SER A 1 207 ? 19.864 -8.734 -20.814 1.00 44.81 207 SER A C 1
ATOM 1548 O O . SER A 1 207 ? 21.016 -9.161 -20.691 1.00 44.81 207 SER A O 1
ATOM 1550 N N . ALA A 1 208 ? 19.478 -7.589 -20.249 1.00 50.03 208 ALA A N 1
ATOM 1551 C CA . ALA A 1 208 ? 20.280 -6.836 -19.271 1.00 50.03 208 ALA A CA 1
ATOM 1552 C C . ALA A 1 208 ? 19.704 -6.967 -17.838 1.00 50.03 208 ALA A C 1
ATOM 1554 O O . ALA A 1 208 ? 18.655 -7.579 -17.643 1.00 50.03 208 ALA A O 1
ATOM 1555 N N . SER A 1 209 ? 20.474 -6.589 -16.812 1.00 52.03 209 SER A N 1
ATOM 1556 C CA . SER A 1 209 ? 20.163 -6.851 -15.389 1.00 52.03 209 SER A CA 1
ATOM 1557 C C . SER A 1 209 ? 19.888 -5.597 -14.559 1.00 52.03 209 SER A C 1
ATOM 1559 O O . SER A 1 209 ? 19.635 -5.725 -13.366 1.00 52.03 209 SER A O 1
ATOM 1561 N N . ASN A 1 210 ? 19.968 -4.409 -15.159 1.00 60.03 210 ASN A N 1
ATOM 1562 C CA . ASN A 1 210 ? 20.035 -3.124 -14.455 1.00 60.03 210 ASN A CA 1
ATOM 1563 C C . ASN A 1 210 ? 18.899 -2.194 -14.927 1.00 60.03 210 ASN A C 1
ATOM 1565 O O . ASN A 1 210 ? 19.046 -0.974 -14.977 1.00 60.03 210 ASN A O 1
ATOM 1569 N N . ASP A 1 211 ? 17.784 -2.794 -15.343 1.00 75.06 211 ASP A N 1
ATOM 1570 C CA . ASP A 1 211 ? 16.783 -2.171 -16.212 1.00 75.06 211 ASP A CA 1
ATOM 1571 C C . ASP A 1 211 ? 15.456 -1.910 -15.475 1.00 75.06 211 ASP A C 1
ATOM 1573 O O . ASP A 1 211 ? 14.484 -1.451 -16.078 1.00 75.06 211 ASP A O 1
ATOM 1577 N N . SER A 1 212 ? 15.412 -2.213 -14.173 1.00 85.19 212 SER A N 1
ATOM 1578 C CA . SER A 1 212 ? 14.224 -2.141 -13.323 1.00 85.19 212 SER A CA 1
ATOM 1579 C C . SER A 1 212 ? 14.525 -1.529 -11.955 1.00 85.19 212 SER A C 1
ATOM 1581 O O . SER A 1 212 ? 15.479 -1.924 -11.289 1.00 85.19 212 SER A O 1
ATOM 1583 N N . CYS A 1 213 ? 13.655 -0.627 -11.518 1.00 89.00 213 CYS A N 1
ATOM 1584 C CA . CYS A 1 213 ? 13.651 0.035 -10.221 1.00 89.00 213 CYS A CA 1
ATOM 1585 C C . CYS A 1 213 ? 12.489 -0.521 -9.398 1.00 89.00 213 CYS A C 1
ATOM 1587 O O . CYS A 1 213 ? 11.357 -0.563 -9.881 1.00 89.00 213 CYS A O 1
ATOM 1589 N N . LYS A 1 214 ? 12.761 -0.954 -8.167 1.00 91.19 214 LYS A N 1
ATOM 1590 C CA . LYS A 1 214 ? 11.767 -1.530 -7.256 1.00 91.19 214 LYS A CA 1
ATOM 1591 C C . LYS A 1 214 ? 11.457 -0.533 -6.149 1.00 91.19 214 LYS A C 1
ATOM 1593 O O . LYS A 1 214 ? 12.372 -0.071 -5.479 1.00 91.19 214 LYS A O 1
ATOM 1598 N N . VAL A 1 215 ? 10.178 -0.246 -5.940 1.00 94.69 215 VAL A N 1
ATOM 1599 C CA . VAL A 1 215 ? 9.684 0.731 -4.965 1.00 94.69 215 VAL A CA 1
ATOM 1600 C C . VAL A 1 215 ? 8.898 -0.008 -3.881 1.00 94.69 215 VAL A C 1
ATOM 1602 O O . VAL A 1 215 ? 7.772 -0.445 -4.139 1.00 94.69 215 VAL A O 1
ATOM 1605 N N . PRO A 1 216 ? 9.470 -0.190 -2.675 1.00 95.88 216 PRO A N 1
ATOM 1606 C CA . PRO A 1 216 ? 8.726 -0.660 -1.517 1.00 95.88 216 PRO A CA 1
ATOM 1607 C C . PRO A 1 216 ? 7.669 0.369 -1.110 1.00 95.88 216 PRO A C 1
ATOM 1609 O O . PRO A 1 216 ? 7.939 1.572 -1.081 1.00 95.88 216 PRO A O 1
ATOM 1612 N N . VAL A 1 217 ? 6.481 -0.117 -0.762 1.00 97.56 217 VAL A N 1
ATOM 1613 C CA . VAL A 1 217 ? 5.387 0.689 -0.220 1.00 97.56 217 VAL A CA 1
ATOM 1614 C C . VAL A 1 217 ? 4.910 0.045 1.074 1.00 97.56 217 VAL A C 1
ATOM 1616 O O . VAL A 1 217 ? 4.615 -1.150 1.120 1.00 97.56 217 VAL A O 1
ATOM 1619 N N . HIS A 1 218 ? 4.844 0.835 2.134 1.00 97.38 218 HIS A N 1
ATOM 1620 C CA . HIS A 1 218 ? 4.329 0.434 3.431 1.00 97.38 218 HIS A CA 1
ATOM 1621 C C . HIS A 1 218 ? 3.002 1.146 3.679 1.00 97.38 218 HIS A C 1
ATOM 1623 O O . HIS A 1 218 ? 2.944 2.369 3.593 1.00 97.38 218 HIS A O 1
ATOM 1629 N N . VAL A 1 219 ? 1.941 0.400 3.981 1.00 98.19 219 VAL A N 1
ATOM 1630 C CA . VAL A 1 219 ? 0.688 0.985 4.468 1.00 98.19 219 VAL A CA 1
ATOM 1631 C C . VAL A 1 219 ? 0.590 0.685 5.955 1.00 98.19 219 VAL A C 1
ATOM 1633 O O . VAL A 1 219 ? 0.430 -0.475 6.338 1.00 98.19 219 VAL A O 1
ATOM 1636 N N . GLU A 1 220 ? 0.732 1.717 6.782 1.00 98.31 220 GLU A N 1
ATOM 1637 C CA . GLU A 1 220 ? 0.516 1.618 8.225 1.00 98.31 220 GLU A CA 1
ATOM 1638 C C . GLU A 1 220 ? -0.955 1.289 8.490 1.00 98.31 220 GLU A C 1
ATOM 1640 O O . GLU A 1 220 ? -1.856 1.795 7.811 1.00 98.31 220 GLU A O 1
ATOM 1645 N N . ALA A 1 221 ? -1.210 0.432 9.474 1.00 98.25 221 ALA A N 1
ATOM 1646 C CA . ALA A 1 221 ? -2.573 0.135 9.877 1.00 98.25 221 ALA A CA 1
ATOM 1647 C C . ALA A 1 221 ? -3.277 1.383 10.420 1.00 98.25 221 ALA A C 1
ATOM 1649 O O . ALA A 1 221 ? -2.657 2.277 11.006 1.00 98.25 221 ALA A O 1
ATOM 1650 N N . ARG A 1 222 ? -4.606 1.406 10.307 1.00 97.25 222 ARG A N 1
ATOM 1651 C CA . ARG A 1 222 ? -5.413 2.449 10.945 1.00 97.25 222 ARG A CA 1
ATOM 1652 C C . ARG A 1 222 ? -5.239 2.430 12.476 1.00 97.25 222 ARG A C 1
ATOM 1654 O O . ARG A 1 222 ? -4.936 1.375 13.047 1.00 97.25 222 ARG A O 1
ATOM 1661 N N . PRO A 1 223 ? -5.427 3.564 13.172 1.00 96.62 223 PRO A N 1
ATOM 1662 C CA . PRO A 1 223 ? -5.585 3.558 14.621 1.00 96.62 223 PRO A CA 1
ATOM 1663 C C . PRO A 1 223 ? -6.805 2.728 15.025 1.00 96.62 223 PRO A C 1
ATOM 1665 O O . PRO A 1 223 ? -7.845 2.801 14.368 1.00 96.62 223 PRO A O 1
ATOM 1668 N N . SER A 1 224 ? -6.696 1.982 16.121 1.00 96.56 224 SER A N 1
ATOM 1669 C CA . SER A 1 224 ? -7.870 1.443 16.807 1.00 96.56 224 SER A CA 1
ATOM 1670 C C . SER A 1 224 ? -8.728 2.610 17.307 1.00 96.56 224 SER A C 1
ATOM 1672 O O . SER A 1 224 ? -8.188 3.614 17.778 1.00 96.56 224 SER A O 1
ATOM 1674 N N . ALA A 1 225 ? -10.052 2.499 17.217 1.00 95.31 225 ALA A N 1
ATOM 1675 C CA . ALA A 1 225 ? -10.958 3.603 17.533 1.00 95.31 225 ALA A CA 1
ATOM 1676 C C . ALA A 1 225 ? -12.273 3.124 18.160 1.00 95.31 225 ALA A C 1
ATOM 1678 O O . ALA A 1 225 ? -12.686 1.980 17.978 1.00 95.31 225 ALA A O 1
ATOM 1679 N N . VAL A 1 226 ? -12.943 4.033 18.873 1.00 95.12 226 VAL A N 1
ATOM 1680 C CA . VAL A 1 226 ? -14.303 3.841 19.389 1.00 95.12 226 VAL A CA 1
ATOM 1681 C C . VAL A 1 226 ? -15.216 4.893 18.772 1.00 95.12 226 VAL A C 1
ATOM 1683 O O . VAL A 1 226 ? -14.929 6.087 18.856 1.00 95.12 226 VAL A O 1
ATOM 1686 N N . ALA A 1 227 ? -16.326 4.456 18.185 1.00 92.62 227 ALA A N 1
ATOM 1687 C CA . ALA A 1 227 ? -17.406 5.311 17.703 1.00 92.62 227 ALA A CA 1
ATOM 1688 C C . ALA A 1 227 ? -18.750 4.632 17.996 1.00 92.62 227 ALA A C 1
ATOM 1690 O O . ALA A 1 227 ? -18.908 3.448 17.731 1.00 92.62 227 ALA A O 1
ATOM 1691 N N . ASP A 1 228 ? -19.708 5.359 18.578 1.00 89.75 228 ASP A N 1
ATOM 1692 C CA . ASP A 1 228 ? -21.079 4.878 18.834 1.00 89.75 228 ASP A CA 1
ATOM 1693 C C . ASP A 1 228 ? -21.189 3.476 19.472 1.00 89.75 228 ASP A C 1
ATOM 1695 O O . ASP A 1 228 ? -21.996 2.641 19.071 1.00 89.75 228 ASP A O 1
ATOM 1699 N N . ASN A 1 229 ? -20.375 3.233 20.507 1.00 93.00 229 ASN A N 1
ATOM 1700 C CA . ASN A 1 229 ? -20.252 1.952 21.222 1.00 93.00 229 ASN A CA 1
ATOM 1701 C C . ASN A 1 229 ? -19.760 0.769 20.362 1.00 93.00 229 ASN A C 1
ATOM 1703 O O . ASN A 1 229 ? -19.803 -0.380 20.806 1.00 93.00 229 ASN A O 1
ATOM 1707 N N . VAL A 1 230 ? -19.218 1.044 19.177 1.00 94.94 230 VAL A N 1
ATOM 1708 C CA . VAL A 1 230 ? -18.413 0.118 18.379 1.00 94.94 230 VAL A CA 1
ATOM 1709 C C . VAL A 1 230 ? -16.936 0.416 18.631 1.00 94.94 230 VAL A C 1
ATOM 1711 O O . VAL A 1 230 ? -16.467 1.527 18.391 1.00 94.94 230 VAL A O 1
ATOM 1714 N N . ALA A 1 231 ? -16.205 -0.572 19.139 1.00 95.94 231 ALA A N 1
ATOM 1715 C CA . ALA A 1 231 ? -14.755 -0.545 19.280 1.00 95.94 231 ALA A CA 1
ATOM 1716 C C . ALA A 1 231 ? -14.128 -1.332 18.122 1.00 95.94 231 ALA A C 1
ATOM 1718 O O . ALA A 1 231 ? -14.150 -2.565 18.125 1.00 95.94 231 ALA A O 1
ATOM 1719 N N . THR A 1 232 ? -13.574 -0.627 17.136 1.00 95.88 232 THR A N 1
ATOM 1720 C CA . THR A 1 232 ? -12.893 -1.236 15.987 1.00 95.88 232 THR A CA 1
ATOM 1721 C C . THR A 1 232 ? -11.403 -1.356 16.288 1.00 95.88 232 THR A C 1
ATOM 1723 O O . THR A 1 232 ? -10.700 -0.355 16.468 1.00 95.88 232 THR A O 1
ATOM 1726 N N . CYS A 1 233 ? -10.916 -2.592 16.354 1.00 96.75 233 CYS A N 1
ATOM 1727 C CA . CYS A 1 233 ? -9.521 -2.903 16.628 1.00 96.75 233 CYS A CA 1
ATOM 1728 C C . CYS A 1 233 ? -8.675 -2.846 15.354 1.00 96.75 233 CYS A C 1
ATOM 1730 O O . CYS A 1 233 ? -9.110 -3.222 14.269 1.00 96.75 233 CYS A O 1
ATOM 1732 N N . ALA A 1 234 ? -7.420 -2.446 15.511 1.00 97.62 234 ALA A N 1
ATOM 1733 C CA . ALA A 1 234 ? -6.370 -2.633 14.526 1.00 97.62 234 ALA A CA 1
ATOM 1734 C C . ALA A 1 234 ? -5.072 -3.059 15.231 1.00 97.62 234 ALA A C 1
ATOM 1736 O O . ALA A 1 234 ? -4.917 -2.928 16.447 1.00 97.62 234 ALA A O 1
ATOM 1737 N N . TYR A 1 235 ? -4.135 -3.616 14.471 1.00 97.31 235 TYR A N 1
ATOM 1738 C CA . TYR A 1 235 ? -2.991 -4.378 14.979 1.00 97.31 235 TYR A CA 1
ATOM 1739 C C . TYR A 1 235 ? -1.671 -4.022 14.284 1.00 97.31 235 TYR A C 1
ATOM 1741 O O . TYR A 1 235 ? -0.740 -4.829 14.283 1.00 97.31 235 TYR A O 1
ATOM 1749 N N . GLY A 1 236 ? -1.578 -2.840 13.674 1.00 96.94 236 GLY A N 1
ATOM 1750 C CA . GLY A 1 236 ? -0.288 -2.285 13.276 1.00 96.94 236 GLY A CA 1
ATOM 1751 C C . GLY A 1 236 ? 0.525 -1.824 14.481 1.00 96.94 236 GLY A C 1
ATOM 1752 O O . GLY A 1 236 ? -0.002 -1.626 15.581 1.00 96.94 236 GLY A O 1
ATOM 1753 N N . GLN A 1 237 ? 1.817 -1.601 14.263 1.00 95.94 237 GLN A N 1
ATOM 1754 C CA . GLN A 1 237 ? 2.788 -1.188 15.276 1.00 95.94 237 GLN A CA 1
ATOM 1755 C C . GLN A 1 237 ? 2.361 0.089 16.017 1.00 95.94 237 GLN A C 1
ATOM 1757 O O . GLN A 1 237 ? 2.689 0.258 17.190 1.00 95.94 237 GLN A O 1
ATOM 1762 N N . LYS A 1 238 ? 1.617 0.973 15.340 1.00 95.25 238 LYS A N 1
ATOM 1763 C CA . LYS A 1 238 ? 1.127 2.253 15.872 1.00 95.25 238 LYS A CA 1
ATOM 1764 C C . LYS A 1 238 ? -0.379 2.280 16.169 1.00 95.25 238 LYS A C 1
ATOM 1766 O O . LYS A 1 238 ? -0.864 3.297 16.654 1.00 95.25 238 LYS A O 1
ATOM 1771 N N . SER A 1 239 ? -1.125 1.196 15.923 1.00 96.88 239 SER A N 1
ATOM 1772 C CA . SER A 1 239 ? -2.595 1.204 16.048 1.00 96.88 239 SER A CA 1
ATOM 1773 C C . SER A 1 239 ? -3.104 1.447 17.473 1.00 96.88 239 SER A C 1
ATOM 1775 O O . SER A 1 239 ? -4.213 1.941 17.637 1.00 96.88 239 SER A O 1
ATOM 1777 N N . ASN A 1 240 ? -2.317 1.099 18.499 1.00 95.62 240 ASN A N 1
ATOM 1778 C CA . ASN A 1 240 ? -2.749 1.072 19.901 1.00 95.62 240 ASN A CA 1
ATOM 1779 C C . ASN A 1 240 ? -1.777 1.848 20.805 1.00 95.62 240 ASN A C 1
ATOM 1781 O O . ASN A 1 240 ? -1.045 1.258 21.598 1.00 95.62 240 ASN A O 1
ATOM 1785 N N . GLY A 1 241 ? -1.746 3.178 20.680 1.00 91.75 241 GLY A N 1
ATOM 1786 C CA . GLY A 1 241 ? -0.963 4.033 21.586 1.00 91.75 241 GLY A CA 1
ATOM 1787 C C . GLY A 1 241 ? -1.538 4.122 23.009 1.00 91.75 241 GLY A C 1
ATOM 1788 O O . GLY A 1 241 ? -0.809 4.425 23.952 1.00 91.75 241 GLY A O 1
ATOM 1789 N N . GLN A 1 242 ? -2.838 3.860 23.163 1.00 91.94 242 GLN A N 1
ATOM 1790 C CA . GLN A 1 242 ? -3.597 3.863 24.418 1.00 91.94 242 GLN A CA 1
ATOM 1791 C C . GLN A 1 242 ? -4.659 2.748 24.373 1.00 91.94 242 GLN A C 1
ATOM 1793 O O . GLN A 1 242 ? -4.910 2.172 23.313 1.00 91.94 242 GLN A O 1
ATOM 1798 N N . ALA A 1 243 ? -5.264 2.424 25.518 1.00 93.31 243 ALA A N 1
ATOM 1799 C CA . ALA A 1 243 ? -6.396 1.500 25.568 1.00 93.31 243 ALA A CA 1
ATOM 1800 C C . ALA A 1 243 ? -7.655 2.145 24.962 1.00 93.31 243 ALA A C 1
ATOM 1802 O O . ALA A 1 243 ? -7.847 3.353 25.081 1.00 93.31 243 ALA A O 1
ATOM 1803 N N . LEU A 1 244 ? -8.523 1.339 24.343 1.00 94.50 244 LEU A N 1
ATOM 1804 C CA . LEU A 1 244 ? -9.844 1.802 23.921 1.00 94.50 244 LEU A CA 1
ATOM 1805 C C . LEU A 1 244 ? -10.775 1.893 25.133 1.00 94.50 244 LEU A C 1
ATOM 1807 O O . LEU A 1 244 ? -11.014 0.892 25.810 1.00 94.50 244 LEU A O 1
ATOM 1811 N N . GLU A 1 245 ? -11.322 3.080 25.378 1.00 93.62 245 GLU A N 1
ATOM 1812 C CA . GLU A 1 245 ? -12.314 3.324 26.425 1.00 93.62 245 GLU A CA 1
ATOM 1813 C C . GLU A 1 245 ? -13.718 3.380 25.809 1.00 93.62 245 GLU A C 1
ATOM 1815 O O . GLU A 1 245 ? -13.952 4.095 24.834 1.00 93.62 245 GLU A O 1
ATOM 1820 N N . VAL A 1 246 ? -14.661 2.616 26.371 1.00 93.50 246 VAL A N 1
ATOM 1821 C CA . VAL A 1 246 ? -16.069 2.597 25.946 1.00 93.50 246 VAL A CA 1
ATOM 1822 C C . VAL A 1 246 ? -16.954 2.817 27.166 1.00 93.50 246 VAL A C 1
ATOM 1824 O O . VAL A 1 246 ? -16.866 2.070 28.141 1.00 93.50 246 VAL A O 1
ATOM 1827 N N . GLU A 1 247 ? -17.823 3.823 27.109 1.00 91.81 247 GLU A N 1
ATOM 1828 C CA . GLU A 1 247 ? -18.815 4.081 28.152 1.00 91.81 247 GLU A CA 1
ATOM 1829 C C . GLU A 1 247 ? -20.092 3.262 27.902 1.00 91.81 247 GLU A C 1
ATOM 1831 O O . GLU A 1 247 ? -20.629 3.227 26.792 1.00 91.81 247 GLU A O 1
ATOM 1836 N N . VAL A 1 248 ? -20.590 2.606 28.952 1.00 94.62 248 VAL A N 1
ATOM 1837 C CA . VAL A 1 248 ? -21.838 1.832 28.925 1.00 94.62 248 VAL A CA 1
ATOM 1838 C C . VAL A 1 248 ? -22.828 2.486 29.880 1.00 94.62 248 VAL A C 1
ATOM 1840 O O . VAL A 1 248 ? -22.597 2.517 31.089 1.00 94.62 248 VAL A O 1
ATOM 1843 N N . THR A 1 249 ? -23.932 3.002 29.340 1.00 94.12 249 THR A N 1
ATOM 1844 C CA . THR A 1 249 ? -24.998 3.671 30.107 1.00 94.12 249 THR A CA 1
ATOM 1845 C C . THR A 1 249 ? -26.305 2.874 30.035 1.00 94.12 249 THR A C 1
ATOM 1847 O O . THR A 1 249 ? -26.363 1.812 29.413 1.00 94.12 249 THR A O 1
ATOM 1850 N N . ALA A 1 250 ? -27.380 3.362 30.662 1.00 95.44 250 ALA A N 1
ATOM 1851 C CA . ALA A 1 250 ? -28.702 2.747 30.520 1.00 95.44 250 ALA A CA 1
ATOM 1852 C C . ALA A 1 250 ? -29.254 2.883 29.084 1.00 95.44 250 ALA A C 1
ATOM 1854 O O . ALA A 1 250 ? -29.936 1.987 28.590 1.00 95.44 250 ALA A O 1
ATOM 1855 N N . GLU A 1 251 ? -28.929 3.988 28.415 1.00 93.25 251 GLU A N 1
ATOM 1856 C CA . GLU A 1 251 ? -29.308 4.325 27.040 1.00 93.25 251 GLU A CA 1
ATOM 1857 C C . GLU A 1 251 ? -28.374 3.669 26.012 1.00 93.25 251 GLU A C 1
ATOM 1859 O O . GLU A 1 251 ? -28.812 3.287 24.928 1.00 93.25 251 GLU A O 1
ATOM 1864 N N . LYS A 1 252 ? -27.089 3.520 26.360 1.00 90.75 252 LYS A N 1
ATOM 1865 C CA . LYS A 1 2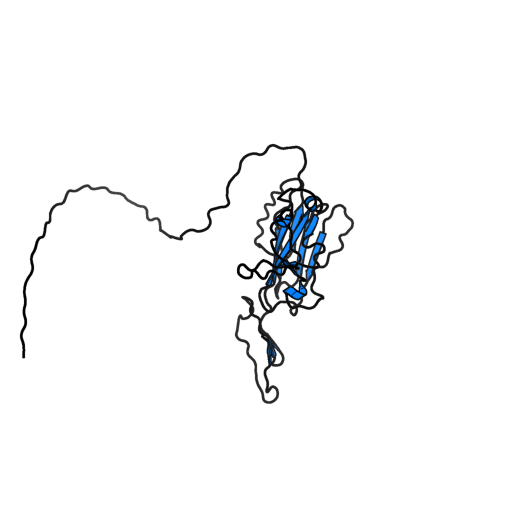52 ? -26.045 2.865 25.562 1.00 90.75 252 LYS A CA 1
ATOM 1866 C C . LYS A 1 252 ? -25.570 1.588 26.261 1.00 90.75 252 LYS A C 1
ATOM 1868 O O . LYS A 1 252 ? -24.439 1.497 26.730 1.00 90.75 252 LYS A O 1
ATOM 1873 N N . ASN A 1 253 ? -26.469 0.611 26.368 1.00 94.88 253 ASN A N 1
ATOM 1874 C CA . ASN A 1 253 ? -26.311 -0.578 27.217 1.00 94.88 253 ASN A CA 1
ATOM 1875 C C . ASN A 1 253 ? -25.632 -1.789 26.542 1.00 94.88 253 ASN A C 1
ATOM 1877 O O . ASN A 1 253 ? -25.628 -2.884 27.108 1.00 94.88 253 ASN A O 1
ATOM 1881 N N . PHE A 1 254 ? -25.067 -1.614 25.347 1.00 94.25 254 PHE A N 1
ATOM 1882 C CA . PHE A 1 254 ? -24.319 -2.639 24.619 1.00 94.25 254 PHE A CA 1
ATOM 1883 C C . PHE A 1 254 ? -22.998 -2.075 24.083 1.00 94.25 254 PHE A C 1
ATOM 1885 O O . PHE A 1 254 ? -22.821 -0.860 23.984 1.00 94.25 254 PHE A O 1
ATOM 1892 N N . VAL A 1 255 ? -22.076 -2.976 23.740 1.00 96.62 255 VAL A N 1
ATOM 1893 C CA . VAL A 1 255 ? -20.807 -2.670 23.071 1.00 96.62 255 VAL A CA 1
ATOM 1894 C C . VAL A 1 255 ? -20.594 -3.698 21.969 1.00 96.62 255 VAL A C 1
ATOM 1896 O O . VAL A 1 255 ? -20.723 -4.899 22.213 1.00 96.62 255 VAL A O 1
ATOM 1899 N N . THR A 1 256 ? -20.246 -3.231 20.776 1.00 97.56 256 THR A N 1
ATOM 1900 C CA . THR A 1 256 ? -19.754 -4.070 19.680 1.00 97.56 256 THR A CA 1
ATOM 1901 C C . THR A 1 256 ? -18.233 -3.992 19.673 1.00 97.56 256 THR A C 1
ATOM 1903 O O . THR A 1 256 ? -17.673 -2.905 19.792 1.00 97.56 256 THR A O 1
ATOM 1906 N N . VAL A 1 257 ? -17.552 -5.127 19.522 1.00 96.81 257 VAL A N 1
ATOM 1907 C CA . VAL A 1 257 ? -16.097 -5.168 19.328 1.00 96.81 257 VAL A CA 1
ATOM 1908 C C . VAL A 1 257 ? -15.824 -5.815 17.980 1.00 96.81 257 VAL A C 1
ATOM 1910 O O . VAL A 1 257 ? -16.218 -6.959 17.752 1.00 96.81 257 VAL A O 1
ATOM 1913 N N . GLU A 1 258 ? -15.176 -5.071 17.092 1.00 95.25 258 GLU A N 1
ATOM 1914 C CA . GLU A 1 258 ? -14.753 -5.533 15.772 1.00 95.25 258 GLU A CA 1
ATOM 1915 C C . GLU A 1 258 ? -13.249 -5.818 15.813 1.00 95.25 258 GLU A C 1
ATOM 1917 O O . GLU A 1 258 ? -12.470 -4.981 16.278 1.00 95.25 258 GLU A O 1
ATOM 1922 N N . CYS A 1 259 ? -12.859 -7.008 15.350 1.00 93.69 259 CYS A N 1
ATOM 1923 C CA . CYS A 1 259 ? -11.501 -7.552 15.414 1.00 93.69 259 CYS A CA 1
ATOM 1924 C C . CYS A 1 259 ? -10.968 -7.841 14.006 1.00 93.69 259 CYS A C 1
ATOM 1926 O O . CYS A 1 259 ? -11.615 -8.663 13.317 1.00 93.69 259 CYS A O 1
#

Secondary structure (DSSP, 8-state):
-----------------------------PPP--------------------SS---EEPPPEEETTEEEEEEESS--------S-SSEEEBTTB-EEEEEEESTTEEEESGGGSEEEEEPPTT-----TTS-EE--GGGGGS--EEEEEHHHHHT--TT-S-EE----S-SS--EEEEEE--TTTS-SS-EEEEEEEEEGGGGTS--SS-EEEEEEEEPPPPPEEETTEEE---STTS-SSPPP----SSS---EEE-

Sequence (259 aa):
MARTQKMRRLGGWFRSRVSKLMTICFSGVALFSAGQAVAEKLREGILNRRLEEGGTLTMSEPQFDNGVATCSLSAAAATSDVQSAAAALTLSKDMLSVELQCSGAKNIAVPKDLTNVCKPKDAATTTKHRTAEKCKFGKSAQSPEGDEIALHTLLGAGERVKWIQKTQAKTGDDGQTWSLTLTEEDLPLKDTPFFVGCQSEDSVAKSASNDSCKVPVHVEARPSAVADNVATCAYGQKSNGQALEVEVTAEKNFVTVEC

Foldseek 3Di:
DDDDDDDDDDDDDDDDDDDDDDDDDDDDDDDDDDDDDDDDDDQDDDDDDDDDPDQDWFKDAWADDPQETEIETDSDDDPPVRPRPDQAREDEQVRQKHKYFQFFAQKAKWPGPFQWFFAADDPPDPPPPVPFDFTDFQPCPVPGGGTTDGLCVQQVHDSVFTKDWDDDDPPPRGDTMIMTGDDLRSQHLEWGKTKMWIFHPVSVVDDDDRGIYIHIYIRFHHAFADDLLETEHGDYPPNPPDDYDGDDDPVNNDHHYHD